Protein AF-A0A961Y4W3-F1 (afdb_monomer_lite)

Foldseek 3Di:
DDDDDDPDDPVVVVVVVVVVVVVVVPPPPDDDDDPPPPPPPPVQQPFLDAPQKDKDFDQQAWDWWDFLDDPPDDTDTAGPQAGFRMWMWRRPDQPAADPVRHGHTDISAGHGLLAAAHWDAKDWAQDADPVVRHGQIKMKTWQAQPVHFWKWFADPRTPVRTDTDPAFAQRIDGGRSRGNVVQPGDLQWMWIQGRHPRDIHTLEQDDDPNHGAQGNGWDYKYADRVQQWIWTQDRQQRWTWIAHPSSDTDDIDRCQAPVQVVVVHHHDHGDPPTHHHRNHD

pLDDT: mean 84.11, std 19.77, range [33.78, 98.81]

Radius of gyration: 34.83 Å; chains: 1; bounding box: 93×70×118 Å

Secondary structure (DSSP, 8-state):
-------SSSTTTTHHHHHHHHHTTSSSSS--------------PPPSS-TTEEEEE----EEEE-BSS-TTPPPEEEE-SSSEEEEEEESSS--EE-TTSPEE--EEEEEEHHHH-SEEEEEE---B-TTT-SB-PPEEEEEB-TT---EEEE-TTBSSSEEEESS--TT-EEPTTSS-GGGT--TTEEEEE-TTT--EEEEEE-EETTEEP-SSBEEEEEEETTTTEEEEEETTT-EEEEEETTS-EEEEEEIIIIIHHHTTSPP-PPPTT-S--TT--

Sequence (281 aa):
MTFAHSATAIFRRLERIATALAIAAALGCVTVSGSGRARAQETVAAPIVSLGDAVVTGFSGTREEATKAAEDAPVWLVIDVDGASVRGFDLRNPTGRGALGQPLVPEFLSVPSRDVGQVFGLTMDDAIDEESGLPAPNVYVTATSVYGLPIVAFDKASVAGIKPLANGGPEARWMEGLFGQKLGGGPGSVWKIDGLSGKASLFIDIRHDGRANGGAALGAIAYDTATGQFFVSDRETGLIHRIDLTGRLLDAFDHGVVGREAAGLAGAPLGANYGTDISSA

Structure (mmCIF, N/CA/C/O backbone):
data_AF-A0A961Y4W3-F1
#
_entry.id   AF-A0A961Y4W3-F1
#
loop_
_atom_site.group_PDB
_atom_site.id
_atom_site.type_symbol
_atom_site.label_atom_id
_atom_site.label_alt_id
_atom_site.label_comp_id
_atom_site.label_asym_id
_atom_site.label_entity_id
_atom_site.label_seq_id
_atom_site.pdbx_PDB_ins_code
_atom_site.Cartn_x
_atom_site.Cartn_y
_atom_site.Cartn_z
_atom_site.occupancy
_atom_site.B_iso_or_equiv
_atom_site.auth_seq_id
_atom_site.auth_comp_id
_atom_site.auth_asym_id
_atom_site.auth_atom_id
_atom_site.pdbx_PDB_model_num
ATOM 1 N N . MET A 1 1 ? 64.866 48.845 86.549 1.00 34.75 1 MET A N 1
ATOM 2 C CA . MET A 1 1 ? 64.509 47.438 86.823 1.00 34.75 1 MET A CA 1
ATOM 3 C C . MET A 1 1 ? 62.991 47.313 86.783 1.00 34.75 1 MET A C 1
ATOM 5 O O . MET A 1 1 ? 62.339 48.028 87.527 1.00 34.75 1 MET A O 1
ATOM 9 N N . THR A 1 2 ? 62.498 46.518 85.820 1.00 34.25 2 THR A N 1
ATOM 10 C CA . THR A 1 2 ? 61.348 45.575 85.893 1.00 34.25 2 THR A CA 1
ATOM 11 C C . THR A 1 2 ? 60.079 45.996 86.662 1.00 34.25 2 THR A C 1
ATOM 13 O O . THR A 1 2 ? 60.114 46.186 87.867 1.00 34.25 2 THR A O 1
ATOM 16 N N . PHE A 1 3 ? 58.959 46.263 85.973 1.00 34.03 3 PHE A N 1
ATOM 17 C CA . PHE A 1 3 ? 57.907 45.339 85.466 1.00 34.03 3 PHE A CA 1
ATOM 18 C C . PHE A 1 3 ? 56.859 44.907 86.509 1.00 34.03 3 PHE A C 1
ATOM 20 O O . PHE A 1 3 ? 57.162 44.105 87.383 1.00 34.03 3 PHE A O 1
ATOM 27 N N . ALA A 1 4 ? 55.619 45.388 86.326 1.00 34.81 4 ALA A N 1
ATOM 28 C CA . ALA A 1 4 ? 54.318 44.868 86.793 1.00 34.81 4 ALA A CA 1
ATOM 29 C C . ALA A 1 4 ? 53.296 46.018 86.642 1.00 34.81 4 ALA A C 1
ATOM 31 O O . ALA A 1 4 ? 53.634 47.142 86.974 1.00 34.81 4 ALA A O 1
ATOM 32 N N . HIS A 1 5 ? 52.051 45.917 86.192 1.00 33.78 5 HIS A N 1
ATOM 33 C CA . HIS A 1 5 ? 51.132 44.845 85.834 1.00 33.78 5 HIS A CA 1
ATOM 34 C C . HIS A 1 5 ? 50.007 45.560 85.052 1.00 33.78 5 HIS A C 1
ATOM 36 O O . HIS A 1 5 ? 49.497 46.575 85.521 1.00 33.78 5 HIS A O 1
ATOM 42 N N . SER A 1 6 ? 49.581 45.063 83.891 1.00 39.91 6 SER A N 1
ATOM 43 C CA . SER A 1 6 ? 48.326 45.521 83.272 1.00 39.91 6 SER A CA 1
ATOM 44 C C . SER A 1 6 ? 47.569 44.323 82.707 1.00 39.91 6 SER A C 1
ATOM 46 O O . SER A 1 6 ? 47.452 44.098 81.506 1.00 39.91 6 SER A O 1
ATOM 48 N N . ALA A 1 7 ? 47.108 43.497 83.643 1.00 44.31 7 ALA A N 1
ATOM 49 C CA . ALA A 1 7 ? 46.231 42.362 83.424 1.00 44.31 7 ALA A CA 1
ATOM 50 C C . ALA A 1 7 ? 44.775 42.821 83.578 1.00 44.31 7 ALA A C 1
ATOM 52 O O . ALA A 1 7 ? 44.188 42.656 84.642 1.00 44.31 7 ALA A O 1
ATOM 53 N N . THR A 1 8 ? 44.182 43.469 82.568 1.00 44.28 8 THR A N 1
ATOM 54 C CA . THR A 1 8 ? 42.716 43.710 82.598 1.00 44.28 8 THR A CA 1
ATOM 55 C C . THR A 1 8 ? 42.053 43.980 81.243 1.00 44.28 8 THR A C 1
ATOM 57 O O . THR A 1 8 ? 40.829 43.980 81.160 1.00 44.28 8 THR A O 1
ATOM 60 N N . ALA A 1 9 ? 42.808 44.161 80.153 1.00 41.34 9 ALA A N 1
ATOM 61 C CA . ALA A 1 9 ? 42.217 44.509 78.852 1.00 41.34 9 ALA A CA 1
ATOM 62 C C . ALA A 1 9 ? 41.946 43.307 77.921 1.00 41.34 9 ALA A C 1
ATOM 64 O O . ALA A 1 9 ? 41.155 43.421 76.987 1.00 41.34 9 ALA A O 1
ATOM 65 N N . ILE A 1 10 ? 42.563 42.145 78.173 1.00 45.69 10 ILE A N 1
ATOM 66 C CA . ILE A 1 10 ? 42.510 40.987 77.258 1.00 45.69 10 ILE A CA 1
ATOM 67 C C . ILE A 1 10 ? 41.230 40.148 77.447 1.00 45.69 10 ILE A C 1
ATOM 69 O O . ILE A 1 10 ? 40.732 39.558 76.491 1.00 45.69 10 ILE A O 1
ATOM 73 N N . PHE A 1 11 ? 40.608 40.176 78.630 1.00 41.91 11 PHE A N 1
ATOM 74 C CA . PHE A 1 11 ? 39.443 39.331 78.932 1.00 41.91 11 PHE A CA 1
ATOM 75 C C . PHE A 1 11 ? 38.103 39.820 78.349 1.00 41.91 11 PHE A C 1
ATOM 77 O O . PHE A 1 11 ? 37.193 39.018 78.185 1.00 41.91 11 PHE A O 1
ATOM 84 N N . ARG A 1 12 ? 37.964 41.094 77.942 1.00 40.84 12 ARG A N 1
ATOM 85 C CA . ARG A 1 12 ? 36.698 41.619 77.370 1.00 40.84 12 ARG A CA 1
ATOM 86 C C . ARG A 1 12 ? 36.560 41.460 75.850 1.00 40.84 12 ARG A C 1
ATOM 88 O O . ARG A 1 12 ? 35.492 41.734 75.304 1.00 40.84 12 ARG A O 1
ATOM 95 N N . ARG A 1 13 ? 37.617 41.030 75.149 1.00 43.41 13 ARG A N 1
ATOM 96 C CA . ARG A 1 13 ? 37.602 40.811 73.686 1.00 43.41 13 ARG A CA 1
ATOM 97 C C . ARG A 1 13 ? 37.189 39.392 73.276 1.00 43.41 13 ARG A C 1
ATOM 99 O O . ARG A 1 13 ? 36.839 39.199 72.118 1.00 43.41 13 ARG A O 1
ATOM 106 N N . LEU A 1 14 ? 37.185 38.435 74.206 1.00 42.03 14 LEU A N 1
ATOM 107 C CA . LEU A 1 14 ? 36.854 37.028 73.942 1.00 42.03 14 LEU A CA 1
ATOM 108 C C . LEU A 1 14 ? 35.351 36.716 74.066 1.00 42.03 14 LEU A C 1
ATOM 110 O O . LEU A 1 14 ? 34.852 35.867 73.337 1.00 42.03 14 LEU A O 1
ATOM 114 N N . GLU A 1 15 ? 34.595 37.458 74.880 1.00 41.38 15 GLU A N 1
ATOM 115 C CA . GLU A 1 15 ? 33.145 37.231 75.026 1.00 41.38 15 GLU A CA 1
ATOM 116 C C . GLU A 1 15 ? 32.315 37.767 73.847 1.00 41.38 15 GLU A C 1
ATOM 118 O O . GLU A 1 15 ? 31.280 37.200 73.515 1.00 41.38 15 GLU A O 1
ATOM 123 N N . ARG A 1 16 ? 32.785 38.808 73.143 1.00 44.47 16 ARG A N 1
ATOM 124 C CA . ARG A 1 16 ? 32.056 39.393 71.997 1.00 44.47 16 ARG A CA 1
ATOM 125 C C . ARG A 1 16 ? 32.249 38.641 70.676 1.00 44.47 16 ARG A C 1
ATOM 127 O O . ARG A 1 16 ? 31.478 38.851 69.747 1.00 44.47 16 ARG A O 1
ATOM 134 N N . ILE A 1 17 ? 33.246 37.759 70.595 1.00 45.19 17 ILE A N 1
ATOM 135 C CA . ILE A 1 17 ? 33.478 36.901 69.420 1.00 45.19 17 ILE A CA 1
ATOM 136 C C . ILE A 1 17 ? 32.665 35.597 69.532 1.00 45.19 17 ILE A C 1
ATOM 138 O O . ILE A 1 17 ? 32.249 35.046 68.517 1.00 45.19 17 ILE A O 1
ATOM 142 N N . ALA A 1 18 ? 32.325 35.162 70.752 1.00 43.34 18 ALA A N 1
ATOM 143 C CA . ALA A 1 18 ? 31.489 33.983 70.982 1.00 43.34 18 ALA A CA 1
ATOM 144 C C . ALA A 1 18 ? 29.988 34.221 70.704 1.00 43.34 18 ALA A C 1
ATOM 146 O O . ALA A 1 18 ? 29.284 33.293 70.316 1.00 43.34 18 ALA A O 1
ATOM 147 N N . THR A 1 19 ? 29.483 35.455 70.830 1.00 40.19 19 THR A N 1
ATOM 148 C CA . THR A 1 19 ? 28.061 35.765 70.559 1.00 40.19 19 THR A CA 1
ATOM 149 C C . THR A 1 19 ? 27.769 36.052 69.080 1.00 40.19 19 THR A C 1
ATOM 151 O O . THR A 1 19 ? 26.643 35.860 68.631 1.00 40.19 19 THR A O 1
ATOM 154 N N . ALA A 1 20 ? 28.773 36.459 68.295 1.00 41.38 20 ALA A N 1
ATOM 155 C CA . ALA A 1 20 ? 28.610 36.728 66.862 1.00 41.38 20 ALA A CA 1
ATOM 156 C C . ALA A 1 20 ? 28.601 35.451 65.996 1.00 41.38 20 ALA A C 1
ATOM 158 O O . ALA A 1 20 ? 28.015 35.453 64.917 1.00 41.38 20 ALA A O 1
ATOM 159 N N . LEU A 1 21 ? 29.179 34.341 66.476 1.00 40.66 21 LEU A N 1
ATOM 160 C CA . LEU A 1 21 ? 29.128 33.047 65.779 1.00 40.66 21 LEU A CA 1
ATOM 161 C C . LEU A 1 21 ? 27.875 32.209 66.097 1.00 40.66 21 LEU A C 1
ATOM 163 O O . LEU A 1 21 ? 27.559 31.295 65.342 1.00 40.66 21 LEU A O 1
ATOM 167 N N . ALA A 1 22 ? 27.128 32.528 67.158 1.00 40.53 22 ALA A N 1
ATOM 168 C CA . ALA A 1 22 ? 25.923 31.778 67.530 1.00 40.53 22 ALA A CA 1
ATOM 169 C C . ALA A 1 22 ? 24.645 32.248 66.801 1.00 40.53 22 ALA A C 1
ATOM 171 O O . ALA A 1 22 ? 23.684 31.491 66.708 1.00 40.53 22 ALA A O 1
ATOM 172 N N . ILE A 1 23 ? 24.634 33.458 66.228 1.00 41.62 23 ILE A N 1
ATOM 173 C CA . ILE A 1 23 ? 23.501 33.969 65.428 1.00 41.62 23 ILE A CA 1
ATOM 174 C C . ILE A 1 23 ? 23.684 33.661 63.929 1.00 41.62 23 ILE A C 1
ATOM 176 O O . ILE A 1 23 ? 22.703 33.502 63.207 1.00 41.62 23 ILE A O 1
ATOM 180 N N . ALA A 1 24 ? 24.919 33.446 63.465 1.00 40.72 24 ALA A N 1
ATOM 181 C CA . ALA A 1 24 ? 25.197 32.998 62.096 1.00 40.72 24 ALA A CA 1
ATOM 182 C C . ALA A 1 24 ? 24.930 31.493 61.866 1.00 40.72 24 ALA A C 1
ATOM 184 O O . ALA A 1 24 ? 24.811 31.062 60.723 1.00 40.72 24 ALA A O 1
ATOM 185 N N . ALA A 1 25 ? 24.791 30.695 62.932 1.00 41.62 25 ALA A N 1
ATOM 186 C CA . ALA A 1 25 ? 24.516 29.257 62.847 1.00 41.62 25 ALA A CA 1
ATOM 187 C C . ALA A 1 25 ? 23.023 28.887 63.004 1.00 41.62 25 ALA A C 1
ATOM 189 O O . ALA A 1 25 ? 22.662 27.729 62.814 1.00 41.62 25 ALA A O 1
ATOM 190 N N . ALA A 1 26 ? 22.146 29.853 63.308 1.00 41.88 26 ALA A N 1
ATOM 191 C CA . ALA A 1 26 ? 20.706 29.633 63.510 1.00 41.88 26 ALA A CA 1
ATOM 192 C C . ALA A 1 26 ? 19.809 30.255 62.415 1.00 41.88 26 ALA A C 1
ATOM 194 O O . ALA A 1 26 ? 18.589 30.153 62.494 1.00 41.88 26 ALA A O 1
ATOM 195 N N . LEU A 1 27 ? 20.407 30.848 61.371 1.00 41.59 27 LEU A N 1
ATOM 196 C CA . LEU A 1 27 ? 19.728 31.373 60.172 1.00 41.59 27 LEU A CA 1
ATOM 197 C C . LEU A 1 27 ? 20.142 30.643 58.874 1.00 41.59 27 LEU A C 1
ATOM 199 O O . LEU A 1 27 ? 19.994 31.173 57.779 1.00 41.59 27 LEU A O 1
ATOM 203 N N . GLY A 1 28 ? 20.693 29.432 58.989 1.00 38.03 28 GLY A N 1
ATOM 204 C CA . GLY A 1 28 ? 21.019 28.555 57.851 1.00 38.03 28 GLY A CA 1
ATOM 205 C C . GLY A 1 28 ? 20.074 27.360 57.703 1.00 38.03 28 GLY A C 1
ATOM 206 O O . GLY A 1 28 ? 20.306 26.484 56.876 1.00 38.03 28 GLY A O 1
ATOM 207 N N . CYS A 1 29 ? 19.027 27.300 58.524 1.00 45.06 29 CYS A N 1
ATOM 208 C CA . CYS A 1 29 ? 18.021 26.251 58.500 1.00 45.06 29 CYS A CA 1
ATOM 209 C C . CYS A 1 29 ? 16.696 26.899 58.092 1.00 45.06 29 CYS A C 1
ATOM 211 O O . CYS A 1 29 ? 16.296 27.877 58.717 1.00 45.06 29 CYS A O 1
ATOM 213 N N . VAL A 1 30 ? 16.030 26.334 57.079 1.00 46.94 30 VAL A N 1
ATOM 214 C CA . VAL A 1 30 ? 14.767 26.784 56.450 1.00 46.94 30 VAL A CA 1
ATOM 215 C C . VAL A 1 30 ? 14.952 27.683 55.214 1.00 46.94 30 VAL A C 1
ATOM 217 O O . VAL A 1 30 ? 14.868 28.902 55.283 1.00 46.94 30 VAL A O 1
ATOM 220 N N . THR A 1 31 ? 15.197 27.039 54.063 1.00 45.94 31 THR A N 1
ATOM 221 C CA . THR A 1 31 ? 14.527 27.219 52.745 1.00 45.94 31 THR A CA 1
ATOM 222 C C . THR A 1 31 ? 15.461 26.889 51.571 1.00 45.94 31 THR A C 1
ATOM 224 O O . THR A 1 31 ? 15.989 27.766 50.903 1.00 45.94 31 THR A O 1
ATOM 227 N N . VAL A 1 32 ? 15.590 25.606 51.231 1.00 43.16 32 VAL A N 1
ATOM 228 C CA . VAL A 1 32 ? 15.578 25.217 49.813 1.00 43.16 32 VAL A CA 1
ATOM 229 C C . VAL A 1 32 ? 14.578 24.080 49.710 1.00 43.16 32 VAL A C 1
ATOM 231 O O . VAL A 1 32 ? 14.881 22.912 49.951 1.00 43.16 32 VAL A O 1
ATOM 234 N N . SER A 1 33 ? 13.335 24.486 49.461 1.00 44.59 33 SER A N 1
ATOM 235 C CA . SER A 1 33 ? 12.269 23.646 48.938 1.00 44.59 33 SER A CA 1
ATOM 236 C C . SER A 1 33 ? 12.818 22.759 47.830 1.00 44.59 33 SER A C 1
ATOM 238 O O . SER A 1 33 ? 13.697 23.185 47.082 1.00 44.59 33 SER A O 1
ATOM 240 N N . GLY A 1 34 ? 12.307 21.529 47.775 1.00 41.84 34 GLY A N 1
ATOM 241 C CA . GLY A 1 34 ? 12.817 20.460 46.937 1.00 41.84 34 GLY A CA 1
ATOM 242 C C . GLY A 1 34 ? 13.305 20.933 45.576 1.00 41.84 34 GLY A C 1
ATOM 243 O O . GLY A 1 34 ? 12.648 21.720 44.894 1.00 41.84 34 GLY A O 1
ATOM 244 N N . SER A 1 35 ? 14.439 20.379 45.162 1.00 40.50 35 SER A N 1
ATOM 245 C CA . SER A 1 35 ? 14.745 20.194 43.754 1.00 40.50 35 SER A CA 1
ATOM 246 C C . SER A 1 35 ? 13.618 19.346 43.161 1.00 40.50 35 SER A C 1
ATOM 248 O O . SER A 1 35 ? 13.745 18.136 42.981 1.00 40.50 35 SER A O 1
ATOM 250 N N . GLY A 1 36 ? 12.471 19.978 42.901 1.00 44.81 36 GLY A N 1
ATOM 251 C CA . GLY A 1 36 ? 11.571 19.527 41.872 1.00 44.81 36 GLY A CA 1
ATOM 252 C C . GLY A 1 36 ? 12.478 19.346 40.679 1.00 44.81 36 GLY A C 1
ATOM 253 O O . GLY A 1 36 ? 13.146 20.291 40.258 1.00 44.81 36 GLY A O 1
ATOM 254 N N . ARG A 1 37 ? 12.606 18.099 40.222 1.00 40.28 37 ARG A N 1
ATOM 255 C CA . ARG A 1 37 ? 13.151 17.837 38.901 1.00 40.28 37 ARG A CA 1
ATOM 256 C C . ARG A 1 37 ? 12.439 18.838 38.012 1.00 40.28 37 ARG A C 1
ATOM 258 O O . ARG A 1 37 ? 11.214 18.774 37.911 1.00 40.28 37 ARG A O 1
ATOM 265 N N . ALA A 1 38 ? 13.183 19.796 37.469 1.00 36.41 38 ALA A N 1
ATOM 266 C CA . ALA A 1 38 ? 12.712 20.551 36.338 1.00 36.41 38 ALA A CA 1
ATOM 267 C C . ALA A 1 38 ? 12.467 19.480 35.279 1.00 36.41 38 ALA A C 1
ATOM 269 O O . ALA A 1 38 ? 13.389 19.035 34.600 1.00 36.41 38 ALA A O 1
ATOM 270 N N . ARG A 1 39 ? 11.238 18.958 35.237 1.00 42.69 39 ARG A N 1
ATOM 271 C CA . ARG A 1 39 ? 10.726 18.378 34.021 1.00 42.69 39 ARG A CA 1
ATOM 272 C C . ARG A 1 39 ? 10.744 19.575 33.098 1.00 42.69 39 ARG A C 1
ATOM 274 O O . ARG A 1 39 ? 9.934 20.486 33.253 1.00 42.69 39 ARG A O 1
ATOM 281 N N . ALA A 1 40 ? 11.752 19.625 32.230 1.00 37.47 40 ALA A N 1
ATOM 282 C CA . ALA A 1 40 ? 11.568 20.308 30.970 1.00 37.47 40 ALA A CA 1
ATOM 283 C C . ALA A 1 40 ? 10.163 19.908 30.514 1.00 37.47 40 ALA A C 1
ATOM 285 O O . ALA A 1 40 ? 9.825 18.723 30.592 1.00 37.47 40 ALA A O 1
ATOM 286 N N . GLN A 1 41 ? 9.313 20.884 30.201 1.00 41.22 41 GLN A N 1
ATOM 287 C CA . GLN A 1 41 ? 8.092 20.600 29.466 1.00 41.22 41 GLN A CA 1
ATOM 288 C C . GLN A 1 41 ? 8.559 19.979 28.155 1.00 41.22 41 GLN A C 1
ATOM 290 O O . GLN A 1 41 ? 8.868 20.677 27.193 1.00 41.22 41 GLN A O 1
ATOM 295 N N . GLU A 1 42 ? 8.724 18.660 28.183 1.00 41.59 42 GLU A N 1
ATOM 296 C CA . GLU A 1 42 ? 8.711 17.816 27.017 1.00 41.59 42 GLU A CA 1
ATOM 297 C C . GLU A 1 42 ? 7.371 18.163 26.398 1.00 41.59 42 GLU A C 1
ATOM 299 O O . GLU A 1 42 ? 6.303 17.935 26.970 1.00 41.59 42 GLU A O 1
ATOM 304 N N . THR A 1 43 ? 7.448 18.978 25.352 1.00 49.75 43 THR A N 1
ATOM 305 C CA . THR A 1 43 ? 6.277 19.306 24.567 1.00 49.75 43 THR A CA 1
ATOM 306 C C . THR A 1 43 ? 5.877 17.965 23.998 1.00 49.75 43 THR A C 1
ATOM 308 O O . THR A 1 43 ? 6.586 17.471 23.125 1.00 49.75 43 THR A O 1
ATOM 311 N N . VAL A 1 44 ? 4.842 17.344 24.574 1.00 56.44 44 VAL A N 1
ATOM 312 C CA . VAL A 1 44 ? 4.275 16.106 24.040 1.00 56.44 44 VAL A CA 1
ATOM 313 C C . VAL A 1 44 ? 4.054 16.384 22.564 1.00 56.44 44 VAL A C 1
ATOM 315 O O . VAL A 1 44 ? 3.367 17.353 22.217 1.00 56.44 44 VAL A O 1
ATOM 318 N N . ALA A 1 45 ? 4.781 15.662 21.712 1.00 62.59 45 ALA A N 1
ATOM 319 C CA . ALA A 1 45 ? 4.750 15.919 20.287 1.00 62.59 45 ALA A CA 1
ATOM 320 C C . ALA A 1 45 ? 3.300 15.735 19.843 1.00 62.59 45 ALA A C 1
ATOM 322 O O . ALA A 1 45 ? 2.714 14.679 20.061 1.00 62.59 45 ALA A O 1
ATOM 323 N N . ALA A 1 46 ? 2.694 16.793 19.303 1.00 71.88 46 ALA A N 1
ATOM 324 C CA . ALA A 1 46 ? 1.318 16.705 18.850 1.00 71.88 46 ALA A CA 1
ATOM 325 C C . ALA A 1 46 ? 1.222 15.622 17.758 1.00 71.88 46 ALA A C 1
ATOM 327 O O . ALA A 1 46 ? 2.122 15.562 16.911 1.00 71.88 46 ALA A O 1
ATOM 328 N N . PRO A 1 47 ? 0.159 14.796 17.753 1.00 82.44 47 PRO A N 1
ATOM 329 C CA . PRO A 1 47 ? -0.067 13.838 16.681 1.00 82.44 47 PRO A CA 1
ATOM 330 C C . PRO A 1 47 ? -0.013 14.530 15.320 1.00 82.44 47 PRO A C 1
ATOM 332 O O . PRO A 1 47 ? -0.614 15.592 15.134 1.00 82.44 47 PRO A O 1
ATOM 335 N N . ILE A 1 48 ? 0.700 13.929 14.367 1.00 88.31 48 ILE A N 1
ATOM 336 C CA . ILE A 1 48 ? 0.814 14.472 13.010 1.00 88.31 48 ILE A CA 1
ATOM 337 C C . ILE A 1 48 ? -0.524 14.373 12.285 1.00 88.31 48 ILE A C 1
ATOM 339 O O . ILE A 1 48 ? -0.877 15.286 11.549 1.00 88.31 48 ILE A O 1
ATOM 343 N N . VAL A 1 49 ? -1.276 13.292 12.508 1.00 89.81 49 VAL A N 1
ATOM 344 C CA . VAL A 1 49 ? -2.6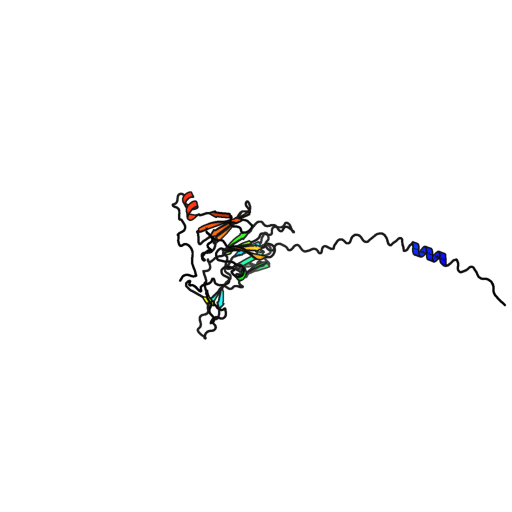44 13.154 12.002 1.00 89.81 49 VAL A CA 1
ATOM 345 C C . VAL A 1 49 ? -3.620 13.436 13.136 1.00 89.81 49 VAL A C 1
ATOM 347 O O . VAL A 1 49 ? -3.571 12.804 14.187 1.00 89.81 49 VAL A O 1
ATOM 350 N N . SER A 1 50 ? -4.521 14.386 12.918 1.00 87.12 50 SER A N 1
ATOM 351 C CA . SER A 1 50 ? -5.508 14.850 13.887 1.00 87.12 50 SER A CA 1
ATOM 352 C C . SER A 1 50 ? -6.905 14.962 13.273 1.00 87.12 50 SER A C 1
ATOM 354 O O . SER A 1 50 ? -7.105 14.981 12.058 1.00 87.12 50 SER A O 1
ATOM 356 N N . LEU A 1 51 ? -7.918 15.103 14.132 1.00 87.12 51 LEU A N 1
ATOM 357 C CA . LEU A 1 51 ? -9.268 15.427 13.678 1.00 87.12 51 LEU A CA 1
ATOM 358 C C . LEU A 1 51 ? -9.266 16.753 12.898 1.00 87.12 51 LEU A C 1
ATOM 360 O O . LEU A 1 51 ? -8.738 17.757 13.381 1.00 87.12 51 LEU A O 1
ATOM 364 N N . GLY A 1 52 ? -9.908 16.757 11.727 1.00 88.00 52 GLY A N 1
ATOM 365 C CA . GLY A 1 52 ? -9.963 17.907 10.819 1.00 88.00 52 GLY A CA 1
ATOM 366 C C . GLY A 1 52 ? -8.893 17.896 9.725 1.00 88.00 52 GLY A C 1
ATOM 367 O O . GLY A 1 52 ? -8.933 18.754 8.847 1.00 88.00 52 GLY A O 1
ATOM 368 N N . ASP A 1 53 ? -7.992 16.919 9.739 1.00 92.25 53 ASP A N 1
ATOM 369 C CA . ASP A 1 53 ? -7.021 16.708 8.673 1.00 92.25 53 ASP A CA 1
ATOM 370 C C . ASP A 1 53 ? -7.605 15.861 7.538 1.00 92.25 53 ASP A C 1
ATOM 372 O O . ASP A 1 53 ? -8.525 15.060 7.727 1.00 92.25 53 ASP A O 1
ATOM 376 N N . ALA A 1 54 ? -7.045 16.014 6.341 1.00 94.31 54 ALA A N 1
ATOM 377 C CA . ALA A 1 54 ? -7.297 15.123 5.218 1.00 94.31 54 ALA A CA 1
ATOM 378 C C . ALA A 1 54 ? -6.011 14.418 4.810 1.00 94.31 54 ALA A C 1
ATOM 380 O O . ALA A 1 54 ? -5.004 15.072 4.556 1.00 94.31 54 ALA A O 1
ATOM 381 N N . VAL A 1 55 ? -6.068 13.094 4.669 1.00 97.06 55 VAL A N 1
ATOM 382 C CA . VAL A 1 55 ? -4.995 12.311 4.051 1.00 97.06 55 VAL A CA 1
ATOM 383 C C . VAL A 1 55 ? -5.492 11.774 2.720 1.00 97.06 55 VAL A C 1
ATOM 385 O O . VAL A 1 55 ? -6.588 11.223 2.626 1.00 97.06 55 VAL A O 1
ATOM 388 N N . VAL A 1 56 ? -4.693 11.969 1.680 1.00 97.00 56 VAL A N 1
ATOM 389 C CA . VAL A 1 56 ? -5.037 11.623 0.302 1.00 97.00 56 VAL A CA 1
ATOM 390 C C . VAL A 1 56 ? -3.936 10.784 -0.323 1.00 97.00 56 VAL A C 1
ATOM 392 O O . VAL A 1 56 ? -2.749 11.008 -0.079 1.00 97.00 56 VAL A O 1
ATOM 395 N N . THR A 1 57 ? -4.337 9.837 -1.162 1.00 97.38 57 THR A N 1
ATOM 396 C CA . THR A 1 57 ? -3.432 9.074 -2.020 1.00 97.38 57 THR A CA 1
ATOM 397 C C . THR A 1 57 ? -3.389 9.684 -3.418 1.00 97.38 57 THR A C 1
ATOM 399 O O . THR A 1 57 ? -4.301 10.402 -3.840 1.00 97.38 57 THR A O 1
ATOM 402 N N . GLY A 1 58 ? -2.311 9.429 -4.151 1.00 95.06 58 GLY A N 1
ATOM 403 C CA . GLY A 1 58 ? -2.187 9.859 -5.536 1.00 95.06 58 GLY A CA 1
ATOM 404 C C . GLY A 1 58 ? -1.008 9.214 -6.245 1.00 95.06 58 GLY A C 1
ATOM 405 O O . GLY A 1 58 ? -0.179 8.548 -5.630 1.00 95.06 58 GLY A O 1
ATOM 406 N N . PHE A 1 59 ? -0.946 9.432 -7.555 1.00 96.25 59 PHE A N 1
ATOM 407 C CA . PHE A 1 59 ? 0.202 9.042 -8.360 1.00 96.25 59 PHE A CA 1
ATOM 408 C C . PHE A 1 59 ? 1.405 9.931 -8.021 1.00 96.25 59 PHE A C 1
ATOM 410 O O . PHE A 1 59 ? 1.275 11.159 -8.031 1.00 96.25 59 PHE A O 1
ATOM 417 N N . SER A 1 60 ? 2.569 9.327 -7.759 1.00 97.38 60 SER A N 1
ATOM 418 C CA . SER A 1 60 ? 3.778 10.085 -7.395 1.00 97.38 60 SER A CA 1
ATOM 419 C C . SER A 1 60 ? 4.353 10.922 -8.533 1.00 97.38 60 SER A C 1
ATOM 421 O O . SER A 1 60 ? 5.169 11.806 -8.290 1.00 97.38 60 SER A O 1
ATOM 423 N N . GLY A 1 61 ? 3.919 10.664 -9.766 1.00 96.31 61 GLY A N 1
ATOM 424 C CA . GLY A 1 61 ? 4.447 11.302 -10.959 1.00 96.31 61 GLY A CA 1
ATOM 425 C C . GLY A 1 61 ? 5.515 10.460 -11.647 1.00 96.31 61 GLY A C 1
ATOM 426 O O . GLY A 1 61 ? 5.891 9.369 -11.211 1.00 96.31 61 GLY A O 1
ATOM 427 N N . THR A 1 62 ? 5.992 10.989 -12.765 1.00 94.94 62 THR A N 1
ATOM 428 C CA . THR A 1 62 ? 7.073 10.402 -13.552 1.00 94.94 62 THR A CA 1
ATOM 429 C C . THR A 1 62 ? 8.195 11.403 -13.714 1.00 94.94 62 THR A C 1
ATOM 431 O O . THR A 1 62 ? 7.943 12.600 -13.851 1.00 94.94 62 THR A O 1
ATOM 434 N N . ARG A 1 63 ? 9.419 10.898 -13.814 1.00 91.81 63 ARG A N 1
ATOM 435 C CA . ARG A 1 63 ? 10.580 11.663 -14.258 1.00 91.81 63 ARG A CA 1
ATOM 436 C C . ARG A 1 63 ? 11.166 11.042 -15.516 1.00 91.81 63 ARG A C 1
ATOM 438 O O . ARG A 1 63 ? 11.002 9.849 -15.771 1.00 91.81 63 ARG A O 1
ATOM 445 N N . GLU A 1 64 ? 11.860 11.863 -16.282 1.00 89.12 64 GLU A N 1
ATOM 446 C CA . GLU A 1 64 ? 12.638 11.392 -17.417 1.00 89.12 64 GLU A CA 1
ATOM 447 C C . GLU A 1 64 ? 13.904 10.680 -16.931 1.00 89.12 64 GLU A C 1
ATOM 449 O O . GLU A 1 64 ? 14.552 11.084 -15.960 1.00 89.12 64 GLU A O 1
ATOM 454 N N . GLU A 1 65 ? 14.247 9.596 -17.614 1.00 81.00 65 GLU A N 1
ATOM 455 C CA . GLU A 1 65 ? 15.469 8.839 -17.419 1.00 81.00 65 GLU A CA 1
ATOM 456 C C . GLU A 1 65 ? 16.278 8.873 -18.712 1.00 81.00 65 GLU A C 1
ATOM 458 O O . GLU A 1 65 ? 15.861 8.357 -19.754 1.00 81.00 65 GLU A O 1
ATOM 463 N N . ALA A 1 66 ? 17.452 9.495 -18.624 1.00 69.56 66 ALA A N 1
ATOM 464 C CA . ALA A 1 66 ? 18.369 9.601 -19.740 1.00 69.56 66 ALA A CA 1
ATOM 465 C C . ALA A 1 66 ? 19.097 8.271 -19.972 1.00 69.56 66 ALA A C 1
ATOM 467 O O . ALA A 1 66 ? 19.636 7.631 -19.063 1.00 69.56 66 ALA A O 1
ATOM 468 N N . THR A 1 67 ? 19.184 7.867 -21.229 1.00 65.88 67 THR A N 1
ATOM 469 C CA . THR A 1 67 ? 20.093 6.806 -21.660 1.00 65.88 67 THR A CA 1
ATOM 470 C C . THR A 1 67 ? 21.500 7.369 -21.860 1.00 65.88 67 THR A C 1
ATOM 472 O O . THR A 1 67 ? 21.655 8.499 -22.308 1.00 65.88 67 THR A O 1
ATOM 475 N N . LYS A 1 68 ? 22.551 6.578 -21.597 1.00 65.88 68 LYS A N 1
ATOM 476 C CA . LYS A 1 68 ? 23.949 6.987 -21.859 1.00 65.88 68 LYS A CA 1
ATOM 477 C C . LYS A 1 68 ? 24.308 6.986 -23.356 1.00 65.88 68 LYS A C 1
ATOM 479 O O . LYS A 1 68 ? 25.440 7.314 -23.700 1.00 65.88 68 LYS A O 1
ATOM 484 N N . ALA A 1 69 ? 23.397 6.549 -24.229 1.00 64.44 69 ALA A N 1
ATOM 485 C CA . ALA A 1 69 ? 23.597 6.448 -25.675 1.00 64.44 69 ALA A CA 1
ATOM 486 C C . ALA A 1 69 ? 23.159 7.731 -26.419 1.00 64.44 69 ALA A C 1
ATOM 488 O O . ALA A 1 69 ? 22.447 8.541 -25.843 1.00 64.44 69 ALA A O 1
ATOM 489 N N . ALA A 1 70 ? 23.637 7.866 -27.668 1.00 58.06 70 ALA A N 1
ATOM 490 C CA . ALA A 1 70 ? 23.667 9.023 -28.586 1.00 58.06 70 ALA A CA 1
ATOM 491 C C . ALA A 1 70 ? 22.442 9.970 -28.637 1.00 58.06 70 ALA A C 1
ATOM 493 O O . ALA A 1 70 ? 21.371 9.634 -28.158 1.00 58.06 70 ALA A O 1
ATOM 494 N N . GLU A 1 71 ? 22.619 11.124 -29.298 1.00 60.16 71 GLU A N 1
ATOM 495 C CA . GLU A 1 71 ? 21.679 12.258 -29.482 1.00 60.16 71 GLU A CA 1
ATOM 496 C C . GLU A 1 71 ? 20.199 11.886 -29.765 1.00 60.16 71 GLU A C 1
ATOM 498 O O . GLU A 1 71 ? 19.315 12.662 -29.416 1.00 60.16 71 GLU A O 1
ATOM 503 N N . ASP A 1 72 ? 19.926 10.687 -30.304 1.00 66.00 72 ASP A N 1
ATOM 504 C CA . ASP A 1 72 ? 18.592 10.166 -30.662 1.00 66.00 72 ASP A CA 1
ATOM 505 C C . ASP A 1 72 ? 18.062 9.042 -29.741 1.00 66.00 72 ASP A C 1
ATOM 507 O O . ASP A 1 72 ? 17.133 8.307 -30.093 1.00 66.00 72 ASP A O 1
ATOM 511 N N . ALA A 1 73 ? 18.681 8.814 -28.586 1.00 66.88 73 ALA A N 1
ATOM 512 C CA . ALA A 1 73 ? 18.286 7.715 -27.719 1.00 66.88 73 ALA A CA 1
ATOM 513 C C . ALA A 1 73 ? 16.937 7.995 -27.011 1.00 66.88 73 ALA A C 1
ATOM 515 O O . ALA A 1 73 ? 16.645 9.134 -26.642 1.00 66.88 73 ALA A O 1
ATOM 516 N N . PRO A 1 74 ? 16.082 6.968 -26.829 1.00 67.56 74 PRO A N 1
ATOM 517 C CA . PRO A 1 74 ? 14.752 7.154 -26.261 1.00 67.56 74 PRO A CA 1
ATOM 518 C C . PRO A 1 74 ? 14.829 7.632 -24.807 1.00 67.56 74 PRO A C 1
ATOM 520 O O . PRO A 1 74 ? 15.502 7.019 -23.978 1.00 67.56 74 PRO A O 1
ATOM 523 N N . VAL A 1 75 ? 14.081 8.691 -24.495 1.00 77.62 75 VAL A N 1
ATOM 524 C CA . VAL A 1 75 ? 13.839 9.126 -23.116 1.00 77.62 75 VAL A CA 1
ATOM 525 C C . VAL A 1 75 ? 12.792 8.209 -22.499 1.00 77.62 75 VAL A C 1
ATOM 527 O O . VAL A 1 75 ? 11.673 8.091 -23.005 1.00 77.62 75 VAL A O 1
ATOM 530 N N . TRP A 1 76 ? 13.147 7.550 -21.399 1.00 84.00 76 TRP A N 1
ATOM 531 C CA . TRP A 1 76 ? 12.211 6.704 -20.666 1.00 84.00 76 TRP A CA 1
ATOM 532 C C . TRP A 1 76 ? 11.505 7.514 -19.586 1.00 84.00 76 TRP A C 1
ATOM 534 O O . TRP A 1 76 ? 12.144 8.274 -18.865 1.00 84.00 76 TRP A O 1
ATOM 544 N N . LEU A 1 77 ? 10.198 7.310 -19.426 1.00 88.62 77 LEU A N 1
ATOM 545 C CA . LEU A 1 77 ? 9.484 7.776 -18.243 1.00 88.62 77 LEU A CA 1
ATOM 546 C C . LEU A 1 77 ? 9.563 6.698 -17.167 1.00 88.62 77 LEU A C 1
ATOM 548 O O . LEU A 1 77 ? 9.179 5.549 -17.391 1.00 88.62 77 LEU A O 1
ATOM 552 N N . VAL A 1 78 ? 10.071 7.079 -16.003 1.00 92.31 78 VAL A N 1
ATOM 553 C CA . VAL A 1 78 ? 10.186 6.211 -14.829 1.00 92.31 78 VAL A CA 1
ATOM 554 C C . VAL A 1 78 ? 9.416 6.827 -13.673 1.00 92.31 78 VAL A C 1
ATOM 556 O O . VAL A 1 78 ? 9.188 8.038 -13.656 1.00 92.31 78 VAL A O 1
ATOM 559 N N . ILE A 1 79 ? 9.001 6.005 -12.710 1.00 95.81 79 ILE A N 1
ATOM 560 C CA . ILE A 1 79 ? 8.342 6.490 -11.494 1.00 95.81 79 ILE A CA 1
ATOM 561 C C . ILE A 1 79 ? 9.247 7.523 -10.816 1.00 95.81 79 ILE A C 1
ATOM 563 O O . ILE A 1 79 ? 10.446 7.291 -10.626 1.00 95.81 79 ILE A O 1
ATOM 567 N N . ASP A 1 80 ? 8.667 8.662 -10.440 1.00 96.50 80 ASP A N 1
ATOM 568 C CA . ASP A 1 80 ? 9.331 9.567 -9.516 1.00 96.50 80 ASP A CA 1
ATOM 569 C C . ASP A 1 80 ? 9.286 8.952 -8.111 1.00 96.50 80 ASP A C 1
ATOM 571 O O . ASP A 1 80 ? 8.253 8.960 -7.430 1.00 96.50 80 ASP A O 1
ATOM 575 N N . VAL A 1 81 ? 10.416 8.361 -7.720 1.00 96.44 81 VAL A N 1
ATOM 576 C CA . VAL A 1 81 ? 10.620 7.706 -6.421 1.00 96.44 81 VAL A CA 1
ATOM 577 C C . VAL A 1 81 ? 10.631 8.706 -5.258 1.00 96.44 81 VAL A C 1
ATOM 579 O O . VAL A 1 81 ? 10.399 8.334 -4.104 1.00 96.44 81 VAL A O 1
ATOM 582 N N . ASP A 1 82 ? 10.858 9.985 -5.559 1.00 97.25 82 ASP A N 1
ATOM 583 C CA . ASP A 1 82 ? 10.878 11.078 -4.592 1.00 97.25 82 ASP A CA 1
ATOM 584 C C . ASP A 1 82 ? 9.511 11.770 -4.492 1.00 97.25 82 ASP A C 1
ATOM 586 O O . ASP A 1 82 ? 9.217 12.401 -3.477 1.00 97.25 82 ASP A O 1
ATOM 59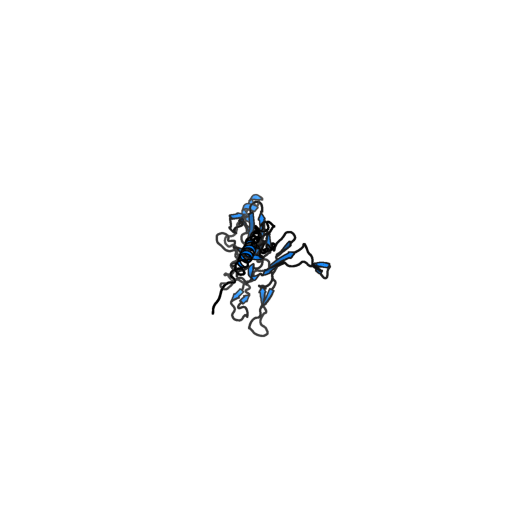0 N N . GLY A 1 83 ? 8.655 11.590 -5.500 1.00 97.56 83 GLY A N 1
ATOM 591 C CA . GLY A 1 83 ? 7.284 12.079 -5.518 1.00 97.56 83 GLY A CA 1
ATOM 592 C C . GLY A 1 83 ? 6.399 11.429 -4.448 1.00 97.56 83 GLY A C 1
ATOM 593 O O . GLY A 1 83 ? 6.456 10.219 -4.197 1.00 97.56 83 GLY A O 1
ATOM 594 N N . ALA A 1 84 ? 5.540 12.238 -3.825 1.00 97.94 84 ALA A N 1
ATOM 595 C CA . ALA A 1 84 ? 4.631 11.791 -2.773 1.00 97.94 84 ALA A CA 1
ATOM 596 C C . ALA A 1 84 ? 3.476 10.944 -3.332 1.00 97.94 84 ALA A C 1
ATOM 598 O O . ALA A 1 84 ? 2.755 11.387 -4.227 1.00 97.94 84 ALA A O 1
ATOM 599 N N . SER A 1 85 ? 3.267 9.756 -2.759 1.00 97.94 85 SER A N 1
ATOM 600 C CA . SER A 1 85 ? 2.090 8.908 -3.033 1.00 97.94 85 SER A CA 1
ATOM 601 C C . SER A 1 85 ? 1.005 9.041 -1.967 1.00 97.94 85 SER A C 1
ATOM 603 O O . SER A 1 85 ? -0.157 8.731 -2.227 1.00 97.94 85 SER A O 1
ATOM 605 N N . VAL A 1 86 ? 1.367 9.542 -0.781 1.00 98.38 86 VAL A N 1
ATOM 606 C CA . VAL A 1 86 ? 0.436 9.919 0.290 1.00 98.38 86 VAL A CA 1
ATOM 607 C C . VAL A 1 86 ? 0.767 11.330 0.752 1.00 98.38 86 VAL A C 1
ATOM 609 O O . VAL A 1 86 ? 1.936 11.644 0.982 1.00 98.38 86 VAL A O 1
ATOM 612 N N . ARG A 1 87 ? -0.255 12.175 0.895 1.00 97.75 87 ARG A N 1
ATOM 613 C CA . ARG A 1 87 ? -0.131 13.539 1.422 1.00 97.75 87 ARG A CA 1
ATOM 614 C C . ARG A 1 87 ? -1.173 13.805 2.496 1.00 97.75 87 ARG A C 1
ATOM 616 O O . ARG A 1 87 ? -2.295 13.317 2.381 1.00 97.75 87 ARG A O 1
ATOM 623 N N . GLY A 1 88 ? -0.812 14.586 3.507 1.00 95.94 88 GLY A N 1
ATOM 624 C CA . GLY A 1 88 ? -1.709 15.040 4.570 1.00 95.94 88 GLY A CA 1
ATOM 625 C C . GLY A 1 88 ? -1.828 16.558 4.588 1.00 95.94 88 GLY A C 1
ATOM 626 O O . GLY A 1 88 ? -0.815 17.249 4.500 1.00 95.94 88 GLY A O 1
ATOM 627 N N . PHE A 1 89 ? -3.051 17.069 4.709 1.00 94.00 89 PHE A N 1
ATOM 628 C CA . PHE A 1 89 ? -3.369 18.494 4.702 1.00 94.00 89 PHE A CA 1
ATOM 629 C C . PHE A 1 89 ? -4.196 18.900 5.919 1.00 94.00 89 PHE A C 1
ATOM 631 O O . PHE A 1 89 ? -5.199 18.251 6.226 1.00 94.00 89 PHE A O 1
ATOM 638 N N . ASP A 1 90 ? -3.822 20.005 6.563 1.00 91.88 90 ASP A N 1
ATOM 639 C CA . ASP A 1 90 ? -4.598 20.587 7.662 1.00 91.88 90 ASP A CA 1
ATOM 640 C C . ASP A 1 90 ? -5.739 21.438 7.090 1.00 91.88 90 ASP A C 1
ATOM 642 O O . ASP A 1 90 ? -5.523 22.540 6.573 1.00 91.88 90 ASP A O 1
ATOM 646 N N . LEU A 1 91 ? -6.972 20.932 7.179 1.00 90.06 91 LEU A N 1
ATOM 647 C CA . LEU A 1 91 ? -8.147 21.645 6.669 1.00 90.06 91 LEU A CA 1
ATOM 648 C C . LEU A 1 91 ? -8.735 22.642 7.675 1.00 90.06 91 LEU A C 1
ATOM 650 O O . LEU A 1 91 ? -9.626 23.416 7.319 1.00 90.06 91 LEU A O 1
ATOM 654 N N . ARG A 1 92 ? -8.262 22.645 8.924 1.00 88.06 92 ARG A N 1
ATOM 655 C CA . ARG A 1 92 ? -8.773 23.519 9.992 1.00 88.06 92 ARG A CA 1
ATOM 656 C C . ARG A 1 92 ? -8.261 24.941 9.838 1.00 88.06 92 ARG A C 1
ATOM 658 O O . ARG A 1 92 ? -8.946 25.879 10.240 1.00 88.06 92 ARG A O 1
ATOM 665 N N . ASN A 1 93 ? -7.064 25.095 9.275 1.00 82.12 93 ASN A N 1
ATOM 666 C CA . ASN A 1 93 ? -6.396 26.384 9.152 1.00 82.12 93 ASN A CA 1
ATOM 667 C C . ASN A 1 93 ? -5.966 26.685 7.705 1.00 82.12 93 ASN A C 1
ATOM 669 O O . ASN A 1 93 ? -4.773 26.653 7.390 1.00 82.12 93 ASN A O 1
ATOM 673 N N . PRO A 1 94 ? -6.918 26.992 6.803 1.00 83.75 94 PRO A N 1
ATOM 674 C CA . PRO A 1 94 ? -6.575 27.432 5.458 1.00 83.75 94 PRO A CA 1
ATOM 675 C C . PRO A 1 94 ? -5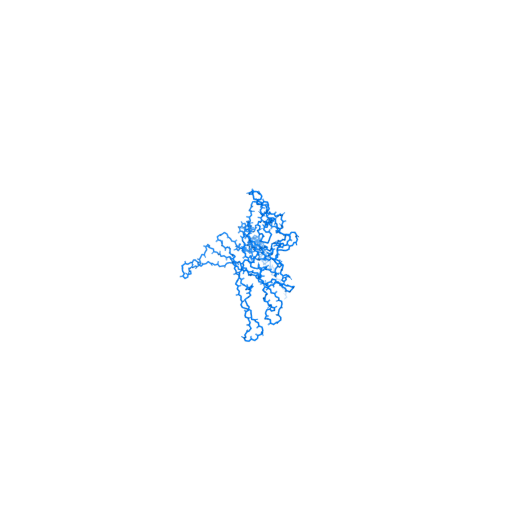.765 28.736 5.520 1.00 83.75 94 PRO A C 1
ATOM 677 O O . PRO A 1 94 ? -6.220 29.749 6.049 1.00 83.75 94 PRO A O 1
ATOM 680 N N . THR A 1 95 ? -4.559 28.720 4.955 1.00 83.00 95 THR A N 1
ATOM 681 C CA . THR A 1 95 ? -3.579 29.820 5.034 1.00 83.00 95 THR A CA 1
ATOM 682 C C . THR A 1 95 ? -3.801 30.912 3.998 1.00 83.00 95 THR A C 1
ATOM 684 O O . THR A 1 95 ? -3.163 31.963 4.047 1.00 83.00 95 THR A O 1
ATOM 687 N N . GLY A 1 96 ? -4.708 30.690 3.051 1.00 80.94 96 GLY A N 1
ATOM 688 C CA . GLY A 1 96 ? -5.020 31.664 2.020 1.00 80.94 96 GLY A CA 1
ATOM 689 C C . GLY A 1 96 ? -5.981 31.128 0.974 1.00 80.94 96 GLY A C 1
ATOM 690 O O . GLY A 1 96 ? -6.653 30.113 1.167 1.00 80.94 96 GLY A O 1
ATOM 691 N N . ARG A 1 97 ? -6.046 31.836 -0.154 1.00 84.19 97 ARG A N 1
ATOM 692 C CA . ARG A 1 97 ? -6.840 31.447 -1.320 1.00 84.19 97 ARG A CA 1
ATOM 693 C C . ARG A 1 97 ? -5.960 31.415 -2.562 1.00 84.19 97 ARG A C 1
ATOM 695 O O . ARG A 1 97 ? -5.178 32.334 -2.788 1.00 84.19 97 ARG A O 1
ATOM 702 N N . GLY A 1 98 ? -6.092 30.358 -3.352 1.00 81.94 98 GLY A N 1
ATOM 703 C CA . GLY A 1 98 ? -5.445 30.225 -4.648 1.00 81.94 98 GLY A CA 1
ATOM 704 C C . GLY A 1 98 ? -6.111 31.097 -5.711 1.00 81.94 98 GLY A C 1
ATOM 705 O O . GLY A 1 98 ? -7.096 31.789 -5.452 1.00 81.94 98 GLY A O 1
ATOM 706 N N . ALA A 1 99 ? -5.575 31.043 -6.932 1.00 83.31 99 ALA A N 1
ATOM 707 C CA . ALA A 1 99 ? -5.968 31.927 -8.033 1.00 83.31 99 ALA A CA 1
ATOM 708 C C . ALA A 1 99 ? -7.463 31.867 -8.413 1.00 83.31 99 ALA A C 1
ATOM 710 O O . ALA A 1 99 ? -7.992 32.844 -8.934 1.00 83.31 99 ALA A O 1
ATOM 711 N N . LEU A 1 100 ? -8.151 30.754 -8.134 1.00 87.00 100 LEU A N 1
ATOM 712 C CA . LEU A 1 100 ? -9.587 30.572 -8.382 1.00 87.00 100 LEU A CA 1
ATOM 713 C C . LEU A 1 100 ? -10.418 30.665 -7.088 1.00 87.00 100 LEU A C 1
ATOM 715 O O . LEU A 1 100 ? -11.576 30.257 -7.053 1.00 87.00 100 LEU A O 1
ATOM 719 N N . GLY A 1 101 ? -9.837 31.184 -6.003 1.00 79.44 101 GLY A N 1
ATOM 720 C CA . GLY A 1 101 ? -10.495 31.328 -4.705 1.00 79.44 101 GLY A CA 1
ATOM 721 C C . GLY A 1 101 ? -10.499 30.064 -3.837 1.00 79.44 101 GLY A C 1
ATOM 722 O O . GLY A 1 101 ? -11.038 30.116 -2.725 1.00 79.44 101 GLY A O 1
ATOM 723 N N . GLN A 1 102 ? -9.895 28.962 -4.303 1.00 84.25 102 GLN A N 1
ATOM 724 C CA . GLN A 1 102 ? -9.792 27.704 -3.560 1.00 84.25 102 GLN A CA 1
ATOM 725 C C . GLN A 1 102 ? -8.955 27.877 -2.284 1.00 84.25 102 GLN A C 1
ATOM 727 O O . GLN A 1 102 ? -7.930 28.557 -2.346 1.00 84.25 102 GLN A O 1
ATOM 732 N N . PRO A 1 103 ? -9.341 27.294 -1.137 1.00 79.69 103 PRO A N 1
ATOM 733 C CA . PRO A 1 103 ? -8.517 27.335 0.066 1.00 79.69 103 PRO A CA 1
ATOM 734 C C . PRO A 1 103 ? -7.136 26.727 -0.201 1.00 79.69 103 PRO A C 1
ATOM 736 O O . PRO A 1 103 ? -7.036 25.636 -0.760 1.00 79.69 103 PRO A O 1
ATOM 739 N N . LEU A 1 104 ? -6.079 27.435 0.188 1.00 85.56 104 LEU A N 1
ATOM 740 C CA . LEU A 1 104 ? -4.743 26.855 0.298 1.00 85.56 104 LEU A CA 1
ATOM 741 C C . LEU A 1 104 ? -4.609 26.297 1.710 1.00 85.56 104 LEU A C 1
ATOM 743 O O . LEU A 1 104 ? -4.835 27.021 2.679 1.00 85.56 104 LEU A O 1
ATOM 747 N N . VAL A 1 105 ? -4.284 25.015 1.813 1.00 88.94 105 VAL A N 1
ATOM 748 C CA . VAL A 1 105 ? -4.180 24.291 3.083 1.00 88.94 105 VAL A CA 1
ATOM 749 C C . VAL A 1 105 ? -2.739 23.814 3.280 1.00 88.94 105 VAL A C 1
ATOM 751 O O . VAL A 1 105 ? -2.133 23.351 2.309 1.00 88.94 105 VAL A O 1
ATOM 754 N N . PRO A 1 106 ? -2.153 23.963 4.482 1.00 90.31 106 PRO A N 1
ATOM 755 C CA . PRO A 1 106 ? -0.811 23.464 4.770 1.00 90.31 106 PRO A CA 1
ATOM 756 C C . PRO A 1 106 ? -0.710 21.951 4.589 1.00 90.31 106 PRO A C 1
ATOM 758 O O . PRO A 1 106 ? -1.565 21.217 5.080 1.00 90.31 106 PRO A O 1
ATOM 761 N N . GLU A 1 107 ? 0.355 21.493 3.931 1.00 92.38 107 GLU A N 1
ATOM 762 C CA . GLU A 1 107 ? 0.754 20.084 3.947 1.00 92.38 107 GLU A CA 1
ATOM 763 C C . GLU A 1 107 ? 1.546 19.800 5.231 1.00 92.38 107 GLU A C 1
ATOM 765 O O . GLU A 1 107 ? 2.477 20.541 5.557 1.00 92.38 107 GLU A O 1
ATOM 770 N N . PHE A 1 108 ? 1.185 18.742 5.957 1.00 92.56 108 PHE A N 1
ATOM 771 C CA . PHE A 1 108 ? 1.891 18.294 7.167 1.00 92.56 108 PHE A CA 1
ATOM 772 C C . PHE A 1 108 ? 2.553 16.918 7.004 1.00 92.56 108 PHE A C 1
ATOM 774 O O . PHE A 1 108 ? 3.405 16.546 7.807 1.00 92.56 108 PHE A O 1
ATOM 781 N N . LEU A 1 109 ? 2.161 16.151 5.981 1.00 96.31 109 LEU A N 1
ATOM 782 C CA . LEU A 1 109 ? 2.656 14.803 5.712 1.00 96.31 109 LEU A CA 1
ATOM 783 C C . LEU A 1 109 ? 2.909 14.638 4.215 1.00 96.31 109 LEU A C 1
ATOM 785 O O . LEU A 1 109 ? 2.046 14.968 3.404 1.00 96.31 109 LEU A O 1
ATOM 789 N N . SER A 1 110 ? 4.058 14.059 3.872 1.00 97.38 110 SER A N 1
ATOM 790 C CA . SER A 1 110 ? 4.450 13.737 2.500 1.00 97.38 110 SER A CA 1
ATOM 791 C C . SER A 1 110 ? 5.223 12.421 2.508 1.00 97.38 110 SER A C 1
ATOM 793 O O . SER A 1 110 ? 6.353 12.370 2.993 1.00 97.38 110 SER A O 1
ATOM 795 N N . VAL A 1 111 ? 4.607 11.338 2.026 1.00 98.25 111 VAL A N 1
ATOM 796 C CA . VAL A 1 111 ? 5.233 10.005 1.998 1.00 98.25 111 VAL A CA 1
ATOM 797 C C . VAL A 1 111 ? 5.595 9.642 0.557 1.00 98.25 111 VAL A C 1
ATOM 799 O O . VAL A 1 111 ? 4.693 9.537 -0.287 1.00 98.25 111 VAL A O 1
ATOM 802 N N . PRO A 1 112 ? 6.889 9.456 0.244 1.00 98.25 112 PRO A N 1
ATOM 803 C CA . PRO A 1 112 ? 7.350 9.226 -1.118 1.00 98.25 112 PRO A CA 1
ATOM 804 C C . PRO A 1 112 ? 7.070 7.796 -1.595 1.00 98.25 112 PRO A C 1
ATOM 806 O O . PRO A 1 112 ? 7.005 6.849 -0.806 1.00 98.25 112 PRO A O 1
ATOM 809 N N . SER A 1 113 ? 6.971 7.617 -2.914 1.00 98.12 113 SER A N 1
ATOM 810 C CA . SER A 1 113 ? 6.751 6.291 -3.508 1.00 98.12 113 SER A CA 1
ATOM 811 C C . SER A 1 113 ? 7.919 5.325 -3.272 1.00 98.12 113 SER A C 1
ATOM 813 O O . SER A 1 113 ? 7.707 4.116 -3.220 1.00 98.12 113 SER A O 1
ATOM 815 N N . ARG A 1 114 ? 9.148 5.808 -3.032 1.00 97.31 114 ARG A N 1
ATOM 816 C CA . ARG A 1 114 ? 10.265 4.934 -2.617 1.00 97.31 114 ARG A CA 1
ATOM 817 C C . ARG A 1 114 ? 9.976 4.136 -1.338 1.00 97.31 114 ARG A C 1
ATOM 819 O O . ARG A 1 114 ? 10.535 3.053 -1.176 1.00 97.31 114 ARG A O 1
ATOM 826 N N . ASP A 1 115 ? 9.133 4.671 -0.450 1.00 97.81 115 ASP A N 1
ATOM 827 C CA . ASP A 1 115 ? 8.833 4.063 0.847 1.00 97.81 115 ASP A CA 1
ATOM 828 C C . ASP A 1 115 ? 7.595 3.165 0.765 1.00 97.81 115 ASP A C 1
ATOM 830 O O . ASP A 1 115 ? 7.659 2.014 1.181 1.00 97.81 115 ASP A O 1
ATOM 834 N N . VAL A 1 116 ? 6.492 3.657 0.187 1.00 98.31 116 VAL A N 1
ATOM 835 C CA . VAL A 1 116 ? 5.193 2.941 0.168 1.00 98.31 116 VAL A CA 1
ATOM 836 C C . VAL A 1 116 ? 4.754 2.453 -1.215 1.00 98.31 116 VAL A C 1
ATOM 838 O O . VAL A 1 116 ? 3.735 1.783 -1.360 1.00 98.31 116 VAL A O 1
ATOM 841 N N . GLY A 1 117 ? 5.519 2.759 -2.256 1.00 98.12 117 GLY A N 1
ATOM 842 C CA . GLY A 1 117 ? 5.132 2.494 -3.635 1.00 98.12 117 GLY A CA 1
ATOM 843 C C . GLY A 1 117 ? 4.015 3.408 -4.126 1.00 98.12 117 GLY A C 1
ATOM 844 O O . GLY A 1 117 ? 3.709 4.435 -3.523 1.00 98.12 117 GLY A O 1
ATOM 845 N N . GLN A 1 118 ? 3.378 2.993 -5.216 1.00 98.25 118 GLN A N 1
ATOM 846 C CA . GLN A 1 118 ? 2.101 3.544 -5.630 1.00 98.25 118 GLN A CA 1
ATOM 847 C C . GLN A 1 118 ? 0.997 2.946 -4.767 1.00 98.25 118 GLN A C 1
ATOM 849 O O . GLN A 1 118 ? 0.930 1.728 -4.578 1.00 98.25 118 GLN A O 1
ATOM 854 N N . VAL A 1 119 ? 0.090 3.797 -4.294 1.00 98.00 119 VAL A N 1
ATOM 855 C CA . VAL A 1 119 ? -1.005 3.377 -3.418 1.00 98.00 119 VAL A CA 1
ATOM 856 C C . VAL A 1 119 ? -2.350 3.928 -3.875 1.00 98.00 119 VAL A C 1
ATOM 858 O O . VAL A 1 119 ? -2.423 4.958 -4.551 1.00 98.00 119 VAL A O 1
ATOM 861 N N . PHE A 1 120 ? -3.425 3.221 -3.526 1.00 95.19 120 PHE A N 1
ATOM 862 C CA . PHE A 1 120 ? -4.789 3.630 -3.870 1.00 95.19 120 PHE A CA 1
ATOM 863 C C . PHE A 1 120 ? -5.726 3.610 -2.664 1.00 95.19 120 PHE A C 1
ATOM 865 O O . PHE A 1 120 ? -6.158 4.673 -2.222 1.00 95.19 120 PHE A O 1
ATOM 872 N N . GLY A 1 121 ? -6.033 2.429 -2.119 1.00 97.19 121 GLY A N 1
ATOM 873 C CA . GLY A 1 121 ? -6.920 2.308 -0.966 1.00 97.19 121 GLY A CA 1
ATOM 874 C C . GLY A 1 121 ? -6.279 2.890 0.290 1.00 97.19 121 GLY A C 1
ATOM 875 O O . GLY A 1 121 ? -5.079 2.708 0.505 1.00 97.19 121 GLY A O 1
ATOM 876 N N . LEU A 1 122 ? -7.093 3.554 1.108 1.00 98.19 122 LEU A N 1
ATOM 877 C CA . LEU A 1 122 ? -6.690 4.241 2.329 1.00 98.19 122 LEU A CA 1
ATOM 878 C C . LEU A 1 122 ? -7.738 4.027 3.427 1.00 98.19 122 LEU A C 1
ATOM 880 O O . LEU A 1 122 ? -8.934 4.112 3.160 1.00 98.19 122 LEU A O 1
ATOM 884 N N . THR A 1 123 ? -7.282 3.803 4.658 1.00 98.38 123 THR A N 1
ATOM 885 C CA . THR A 1 123 ? -8.098 3.879 5.880 1.00 98.38 123 THR A CA 1
ATOM 886 C C . THR A 1 123 ? -7.264 4.444 7.031 1.00 98.38 123 THR A C 1
ATOM 888 O O . THR A 1 123 ? -6.047 4.602 6.912 1.00 98.38 123 THR A O 1
ATOM 891 N N . MET A 1 124 ? -7.914 4.731 8.153 1.00 97.62 124 MET A N 1
ATOM 892 C CA . MET A 1 124 ? -7.276 5.099 9.415 1.00 97.62 124 MET A CA 1
ATOM 893 C C . MET A 1 124 ? -7.772 4.182 10.535 1.00 97.62 124 MET A C 1
ATOM 895 O O . MET A 1 124 ? -8.909 3.711 10.457 1.00 97.62 124 MET A O 1
ATOM 899 N N . ASP A 1 125 ? -6.928 3.913 11.533 1.00 97.31 125 ASP A N 1
ATOM 900 C CA . ASP A 1 125 ? -7.370 3.271 12.780 1.00 97.31 125 ASP A CA 1
ATOM 901 C C . ASP A 1 125 ? -7.863 4.304 13.809 1.00 97.31 125 ASP A C 1
ATOM 903 O O . ASP A 1 125 ? -7.950 5.499 13.525 1.00 97.31 125 ASP A O 1
ATOM 907 N N . ASP A 1 126 ? -8.243 3.839 14.994 1.00 95.75 126 ASP A N 1
ATOM 908 C CA . ASP A 1 126 ? -8.701 4.648 16.125 1.00 95.75 126 ASP A CA 1
ATOM 909 C C . ASP A 1 126 ? -7.629 4.794 17.217 1.00 95.75 126 ASP A C 1
ATOM 911 O O . ASP A 1 126 ? -7.953 4.960 18.395 1.00 95.75 126 ASP A O 1
ATOM 915 N N . ALA A 1 127 ? -6.346 4.739 16.837 1.00 95.12 127 ALA A N 1
ATOM 916 C CA . ALA A 1 127 ? -5.246 4.861 17.783 1.00 95.12 127 ALA A CA 1
ATOM 917 C C . ALA A 1 127 ? -5.282 6.192 18.552 1.00 95.12 127 ALA A C 1
ATOM 919 O O . ALA A 1 127 ? -5.637 7.255 18.033 1.00 95.12 127 ALA A O 1
ATOM 920 N N . ILE A 1 128 ? -4.876 6.111 19.815 1.00 92.88 128 ILE A N 1
ATOM 921 C CA . ILE A 1 128 ? -4.747 7.231 20.744 1.00 92.88 128 ILE A CA 1
ATOM 922 C C . ILE A 1 128 ? -3.279 7.302 21.145 1.00 92.88 128 ILE A C 1
ATOM 924 O O . ILE A 1 128 ? -2.657 6.273 21.411 1.00 92.88 128 ILE A O 1
ATOM 928 N N . ASP A 1 129 ? -2.732 8.510 21.197 1.00 90.69 129 ASP A N 1
ATOM 929 C CA . ASP A 1 129 ? -1.428 8.728 21.803 1.00 90.69 129 ASP A CA 1
ATOM 930 C C . ASP A 1 129 ? -1.528 8.498 23.314 1.00 90.69 129 ASP A C 1
ATOM 932 O O . ASP A 1 129 ? -2.244 9.214 24.015 1.00 90.69 129 ASP A O 1
ATOM 936 N N . GLU A 1 130 ? -0.820 7.490 23.819 1.00 89.19 130 GLU A N 1
ATOM 937 C CA . GLU A 1 130 ? -0.861 7.116 25.234 1.00 89.19 130 GLU A CA 1
ATOM 938 C C . GLU A 1 130 ? -0.364 8.240 26.154 1.00 89.19 130 GLU A C 1
ATOM 940 O O . GLU A 1 130 ? -0.786 8.309 27.311 1.00 89.19 130 GLU A O 1
ATOM 945 N N . GLU A 1 131 ? 0.507 9.129 25.662 1.00 88.56 131 GLU A N 1
ATOM 946 C CA . GLU A 1 131 ? 1.056 10.221 26.465 1.00 88.56 131 GLU A CA 1
ATOM 947 C C . GLU A 1 131 ? 0.082 11.400 26.584 1.00 88.56 131 GLU A C 1
ATOM 949 O O . GLU A 1 131 ? -0.202 11.858 27.695 1.00 88.56 131 GLU A O 1
ATOM 954 N N . SER A 1 132 ? -0.453 11.896 25.464 1.00 88.00 132 SER A N 1
ATOM 955 C CA . SER A 1 132 ? -1.398 13.023 25.474 1.00 88.00 132 SER A CA 1
ATOM 956 C C . SER A 1 132 ? -2.854 12.623 25.722 1.00 88.00 132 SER A C 1
ATOM 958 O O . SER A 1 132 ? -3.664 13.472 26.102 1.00 88.00 132 SER A O 1
ATOM 960 N N . GLY A 1 133 ? -3.216 11.359 25.490 1.00 89.25 133 GLY A N 1
ATOM 961 C CA . GLY A 1 133 ? -4.602 10.888 25.466 1.00 89.25 133 GLY A CA 1
ATOM 962 C C . GLY A 1 133 ? -5.417 11.421 24.281 1.00 89.25 133 GLY A C 1
ATOM 963 O O . GLY A 1 133 ? -6.645 11.310 24.288 1.00 89.25 133 GLY A O 1
ATOM 964 N N . LEU A 1 134 ? -4.770 12.034 23.284 1.00 89.19 134 LEU A N 1
ATOM 965 C CA . LEU A 1 134 ? -5.424 12.588 22.099 1.00 89.19 134 LEU A CA 1
ATOM 966 C C . LEU A 1 134 ? -5.483 11.557 20.960 1.00 89.19 134 LEU A C 1
ATOM 968 O O . LEU A 1 134 ? -4.598 10.706 20.863 1.00 89.19 134 LEU A O 1
ATOM 972 N N . PRO A 1 135 ? -6.487 11.635 20.063 1.00 91.00 135 PRO A N 1
ATOM 973 C CA . PRO A 1 135 ? -6.513 10.809 18.860 1.00 91.00 135 PRO A CA 1
ATOM 974 C C . PRO A 1 135 ? -5.238 10.992 18.028 1.00 91.00 135 PRO A C 1
ATOM 976 O O . PRO A 1 135 ? -4.872 12.121 17.702 1.00 91.00 135 PRO A O 1
ATOM 979 N N . ALA A 1 136 ? -4.606 9.877 17.672 1.00 93.38 136 ALA A N 1
ATOM 980 C CA . ALA A 1 136 ? -3.400 9.802 16.854 1.00 93.38 136 ALA A CA 1
ATOM 981 C C . ALA A 1 136 ? -3.524 8.651 15.836 1.00 93.38 136 ALA A C 1
ATOM 983 O O . ALA A 1 136 ? -2.743 7.695 15.880 1.00 93.38 136 ALA A O 1
ATOM 984 N N . PRO A 1 137 ? -4.535 8.699 14.948 1.00 96.12 137 PRO A N 1
ATOM 985 C CA . PRO A 1 137 ? -4.837 7.601 14.043 1.00 96.12 137 PRO A CA 1
ATOM 986 C C . PRO A 1 137 ? -3.656 7.299 13.118 1.00 96.12 137 PRO A C 1
ATOM 988 O O . PRO A 1 137 ? -3.100 8.190 12.470 1.00 96.12 137 PRO A O 1
ATOM 991 N N . ASN A 1 138 ? -3.300 6.024 13.006 1.00 97.56 138 ASN A N 1
ATOM 992 C CA . ASN A 1 138 ? -2.361 5.568 11.991 1.00 97.56 138 ASN A CA 1
ATOM 993 C C . ASN A 1 138 ? -3.067 5.492 10.639 1.00 97.56 138 ASN A C 1
ATOM 995 O O . ASN A 1 138 ? -4.235 5.110 10.555 1.00 97.56 138 ASN A O 1
ATOM 999 N N . VAL A 1 139 ? -2.339 5.796 9.568 1.00 98.44 139 VAL A N 1
ATOM 1000 C CA . VAL A 1 139 ? -2.856 5.686 8.200 1.00 98.44 139 VAL A CA 1
ATOM 1001 C C . VAL A 1 139 ? -2.409 4.360 7.604 1.00 98.44 139 VAL A C 1
ATOM 1003 O O . VAL A 1 139 ? -1.227 4.022 7.654 1.00 98.44 139 VAL A O 1
ATOM 1006 N N . TYR A 1 140 ? -3.337 3.637 6.987 1.00 98.81 140 TYR A N 1
ATOM 1007 C CA . TYR A 1 140 ? -3.051 2.395 6.281 1.00 98.81 140 TYR A CA 1
ATOM 1008 C C . TYR A 1 140 ? -3.358 2.565 4.806 1.00 98.81 140 TYR A C 1
ATOM 1010 O O . TYR A 1 140 ? -4.459 2.982 4.443 1.00 98.81 140 TYR A O 1
ATOM 1018 N N . VAL A 1 141 ? -2.390 2.232 3.957 1.00 98.81 141 VAL A N 1
ATOM 1019 C CA . VAL A 1 141 ? -2.522 2.348 2.504 1.00 98.81 141 VAL A CA 1
ATOM 1020 C C . VAL A 1 141 ? -2.144 1.054 1.807 1.00 98.81 141 VAL A C 1
ATOM 1022 O O . VAL A 1 141 ? -1.305 0.290 2.276 1.00 98.81 141 VAL A O 1
ATOM 1025 N N . THR A 1 142 ? -2.782 0.800 0.674 1.00 98.69 142 THR A N 1
ATOM 1026 C CA . THR A 1 142 ? -2.649 -0.451 -0.082 1.00 98.69 142 THR A CA 1
ATOM 1027 C C . THR A 1 142 ? -1.852 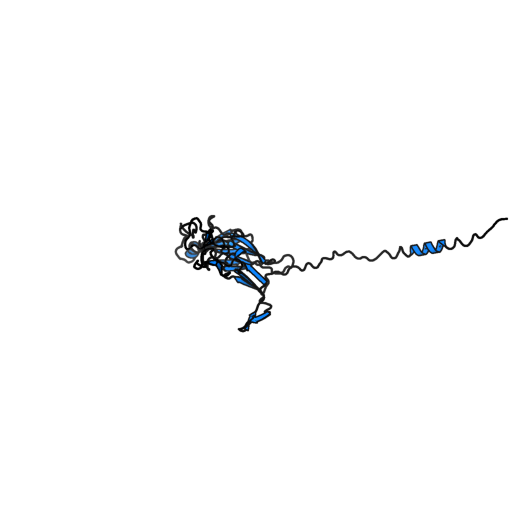-0.231 -1.359 1.00 98.69 142 THR A C 1
ATOM 1029 O O . THR A 1 142 ? -2.131 0.703 -2.117 1.00 98.69 142 THR A O 1
ATOM 1032 N N . ALA A 1 143 ? -0.874 -1.104 -1.603 1.00 97.94 143 ALA A N 1
ATOM 1033 C CA . ALA A 1 143 ? -0.106 -1.149 -2.840 1.00 97.94 143 ALA A CA 1
ATOM 1034 C C . ALA A 1 143 ? -1.033 -1.329 -4.051 1.00 97.94 143 ALA A C 1
ATOM 1036 O O . ALA A 1 143 ? -1.964 -2.137 -4.020 1.00 97.94 143 ALA A O 1
ATOM 1037 N N . THR A 1 144 ? -0.775 -0.594 -5.133 1.00 96.75 144 THR A N 1
ATOM 1038 C CA . THR A 1 144 ? -1.626 -0.621 -6.327 1.00 96.75 144 THR A CA 1
ATOM 1039 C C . THR A 1 144 ? -0.832 -0.637 -7.627 1.00 96.75 144 THR A C 1
ATOM 1041 O O . THR A 1 144 ? 0.255 -0.078 -7.729 1.00 96.75 144 THR A O 1
ATOM 1044 N N . SER A 1 145 ? -1.438 -1.214 -8.660 1.00 95.44 145 SER A N 1
ATOM 1045 C CA . SER A 1 145 ? -1.000 -1.126 -10.057 1.00 95.44 145 SER A CA 1
ATOM 1046 C C . SER A 1 145 ? -2.005 -0.382 -10.944 1.00 95.44 145 SER A C 1
ATOM 1048 O O . SER A 1 145 ? -1.955 -0.475 -12.169 1.00 95.44 145 SER A O 1
ATOM 1050 N N . VAL A 1 146 ? -2.954 0.363 -10.356 1.00 92.94 146 VAL A N 1
ATOM 1051 C CA . VAL A 1 146 ? -3.978 1.102 -11.126 1.00 92.94 146 VAL A CA 1
ATOM 1052 C C . VAL A 1 146 ? -3.375 2.167 -12.052 1.00 92.94 146 VAL A C 1
ATOM 1054 O O . VAL A 1 146 ? -3.935 2.444 -13.108 1.00 92.94 146 VAL A O 1
ATOM 1057 N N . TYR A 1 147 ? -2.210 2.714 -11.696 1.00 92.56 147 TYR A N 1
ATOM 1058 C CA . TYR A 1 147 ? -1.471 3.681 -12.518 1.00 92.56 147 TYR A CA 1
ATOM 1059 C C . TYR A 1 147 ? -0.570 3.020 -13.573 1.00 92.56 147 TYR A C 1
ATOM 1061 O O . TYR A 1 147 ? 0.150 3.705 -14.294 1.00 92.56 147 TYR A O 1
ATOM 1069 N N . GLY A 1 148 ? -0.602 1.690 -13.662 1.00 93.38 148 GLY A N 1
ATOM 1070 C CA . GLY A 1 148 ? 0.231 0.892 -14.547 1.00 93.38 148 GLY A CA 1
ATOM 1071 C C . GLY A 1 148 ? 1.043 -0.153 -13.790 1.00 93.38 148 GLY A C 1
ATOM 1072 O O . GLY A 1 148 ? 1.163 -0.130 -12.564 1.00 93.38 148 GLY A O 1
ATOM 1073 N N . LEU A 1 149 ? 1.625 -1.069 -14.560 1.00 94.50 149 LEU A N 1
ATOM 1074 C CA . LEU A 1 149 ? 2.466 -2.152 -14.062 1.00 94.50 149 LEU A CA 1
ATOM 1075 C C . LEU A 1 149 ? 3.877 -2.057 -14.676 1.00 94.50 149 LEU A C 1
ATOM 1077 O O . LEU A 1 149 ? 4.263 -2.918 -15.467 1.00 94.50 149 LEU A O 1
ATOM 1081 N N . PRO A 1 150 ? 4.638 -0.981 -14.391 1.00 94.88 150 PRO A N 1
ATOM 1082 C CA . PRO A 1 150 ? 5.954 -0.793 -14.978 1.00 94.88 150 PRO A CA 1
ATOM 1083 C C . PRO A 1 150 ? 6.939 -1.848 -14.466 1.00 94.88 150 PRO A C 1
ATOM 1085 O O . PRO A 1 150 ? 7.219 -1.963 -13.268 1.00 94.88 150 PRO A O 1
ATOM 1088 N N . ILE A 1 151 ? 7.504 -2.586 -15.413 1.00 95.88 151 ILE A N 1
ATOM 1089 C CA . ILE A 1 151 ? 8.565 -3.565 -15.199 1.00 95.88 151 ILE A CA 1
ATOM 1090 C C . ILE A 1 151 ? 9.826 -3.132 -15.940 1.00 95.88 151 ILE A C 1
ATOM 1092 O O . ILE A 1 151 ? 9.775 -2.458 -16.971 1.00 95.88 151 ILE A O 1
ATOM 1096 N N . VAL A 1 152 ? 10.979 -3.496 -15.391 1.00 95.12 152 VAL A N 1
ATOM 1097 C CA . VAL A 1 152 ? 12.292 -3.132 -15.930 1.00 95.12 152 VAL A CA 1
ATOM 1098 C C . VAL A 1 152 ? 13.230 -4.335 -15.913 1.00 95.12 152 VAL A C 1
ATOM 1100 O O . VAL A 1 152 ? 13.062 -5.240 -15.104 1.00 95.12 152 VAL A O 1
ATOM 1103 N N . ALA A 1 153 ? 14.256 -4.315 -16.758 1.00 94.50 153 ALA A N 1
ATOM 1104 C CA . ALA A 1 153 ? 15.451 -5.151 -16.638 1.00 94.50 153 ALA A CA 1
ATOM 1105 C C . ALA A 1 153 ? 16.654 -4.289 -16.238 1.00 94.50 153 ALA A C 1
ATOM 1107 O O . ALA A 1 153 ? 16.589 -3.057 -16.263 1.00 94.50 153 ALA A O 1
ATOM 1108 N N . PHE A 1 154 ? 17.764 -4.922 -15.869 1.00 91.38 154 PHE A N 1
ATOM 1109 C CA . PHE A 1 154 ? 19.038 -4.225 -15.726 1.00 91.38 154 PHE A CA 1
ATOM 1110 C C . PHE A 1 154 ? 19.608 -3.827 -17.096 1.00 91.38 154 PHE A C 1
ATOM 1112 O O . PHE A 1 154 ? 19.629 -4.634 -18.023 1.00 91.38 154 PHE A O 1
ATOM 1119 N N . ASP A 1 155 ? 20.112 -2.598 -17.215 1.00 86.38 155 ASP A N 1
ATOM 1120 C CA . ASP A 1 155 ? 20.770 -2.118 -18.435 1.00 86.38 155 ASP A CA 1
ATOM 1121 C C . ASP A 1 155 ? 21.956 -1.202 -18.122 1.00 86.38 155 ASP A C 1
ATOM 1123 O O . ASP A 1 155 ? 21.789 -0.064 -17.682 1.00 86.38 155 ASP A O 1
ATOM 1127 N N . LYS A 1 156 ? 23.174 -1.673 -18.417 1.00 83.25 156 LYS A N 1
ATOM 1128 C CA . LYS A 1 156 ? 24.421 -0.915 -18.207 1.00 83.25 156 LYS A CA 1
ATOM 1129 C C . LYS A 1 156 ? 24.487 0.374 -19.035 1.00 83.25 156 LYS A C 1
ATOM 1131 O O . LYS A 1 156 ? 25.193 1.305 -18.631 1.00 83.25 156 LYS A O 1
ATOM 1136 N N . ALA A 1 157 ? 23.782 0.426 -20.167 1.00 77.81 157 ALA A N 1
ATOM 1137 C CA . ALA A 1 157 ? 23.753 1.571 -21.073 1.00 77.81 157 ALA A CA 1
ATOM 1138 C C . ALA A 1 157 ? 22.826 2.702 -20.596 1.00 77.81 157 ALA A C 1
ATOM 1140 O O . ALA A 1 157 ? 22.881 3.799 -21.140 1.00 77.81 157 ALA A O 1
ATOM 1141 N N . SER A 1 158 ? 22.013 2.487 -19.565 1.00 77.94 158 SER A N 1
ATOM 1142 C CA . SER A 1 158 ? 21.201 3.545 -18.946 1.00 77.94 158 SER A CA 1
ATOM 1143 C C . SER A 1 158 ? 21.934 4.215 -17.774 1.00 77.94 158 SER A C 1
ATOM 1145 O O . SER A 1 158 ? 22.858 3.629 -17.192 1.00 77.94 158 SER A O 1
ATOM 1147 N N . VAL A 1 159 ? 21.553 5.450 -17.426 1.00 76.12 159 VAL A N 1
ATOM 1148 C CA . VAL A 1 159 ? 22.119 6.177 -16.273 1.00 76.12 159 VAL A CA 1
ATOM 1149 C C . VAL A 1 159 ? 21.699 5.517 -14.957 1.00 76.12 159 VAL A C 1
ATOM 1151 O O . VAL A 1 159 ? 22.576 5.165 -14.167 1.00 76.12 159 VAL A O 1
ATOM 1154 N N . ALA A 1 160 ? 20.412 5.223 -14.777 1.00 78.88 160 ALA A N 1
ATOM 1155 C CA . ALA A 1 160 ? 19.859 4.530 -13.610 1.00 78.88 160 ALA A CA 1
ATOM 1156 C C . ALA A 1 160 ? 20.045 3.000 -13.615 1.00 78.88 160 ALA A C 1
ATOM 1158 O O . ALA A 1 160 ? 19.615 2.320 -12.685 1.00 78.88 160 ALA A O 1
ATOM 1159 N N . GLY A 1 161 ? 20.678 2.422 -14.636 1.00 86.31 161 GLY A N 1
ATOM 1160 C CA . GLY A 1 161 ? 20.905 0.975 -14.704 1.00 86.31 161 GLY A CA 1
ATOM 1161 C C . GLY A 1 161 ? 19.647 0.148 -15.015 1.00 86.31 161 GLY A C 1
ATOM 1162 O O . GLY A 1 161 ? 19.606 -1.036 -14.674 1.00 86.31 161 GLY A O 1
ATOM 1163 N N . ILE A 1 162 ? 18.615 0.744 -15.620 1.00 89.88 162 ILE A N 1
ATOM 1164 C CA . ILE A 1 162 ? 17.341 0.111 -15.971 1.00 89.88 162 ILE A CA 1
ATOM 1165 C C . ILE A 1 162 ? 16.962 0.294 -17.447 1.00 89.88 162 ILE A C 1
ATOM 1167 O O . ILE A 1 162 ? 17.227 1.327 -18.054 1.00 89.88 162 ILE A O 1
ATOM 1171 N N . LYS A 1 163 ? 16.255 -0.698 -17.992 1.00 90.12 163 LYS A N 1
ATOM 1172 C CA . LYS A 1 163 ? 15.531 -0.611 -19.266 1.00 90.12 163 LYS A CA 1
ATOM 1173 C C . LYS A 1 163 ? 14.071 -1.017 -19.044 1.00 90.12 163 LYS A C 1
ATOM 1175 O O . LYS A 1 163 ? 13.857 -2.146 -18.596 1.00 90.12 163 LYS A O 1
ATOM 1180 N N . PRO A 1 164 ? 13.080 -0.160 -19.349 1.00 91.94 164 PRO A N 1
ATOM 1181 C CA . PRO A 1 164 ? 11.672 -0.547 -19.311 1.00 91.94 164 PRO A CA 1
ATOM 1182 C C . PRO A 1 164 ? 11.373 -1.737 -20.226 1.00 91.94 164 PRO A C 1
ATOM 1184 O O . PRO A 1 164 ? 11.922 -1.846 -21.326 1.00 91.94 164 PRO A O 1
ATOM 1187 N N . LEU A 1 165 ? 10.495 -2.626 -19.769 1.00 92.56 165 LEU A N 1
ATOM 1188 C CA . LEU A 1 165 ? 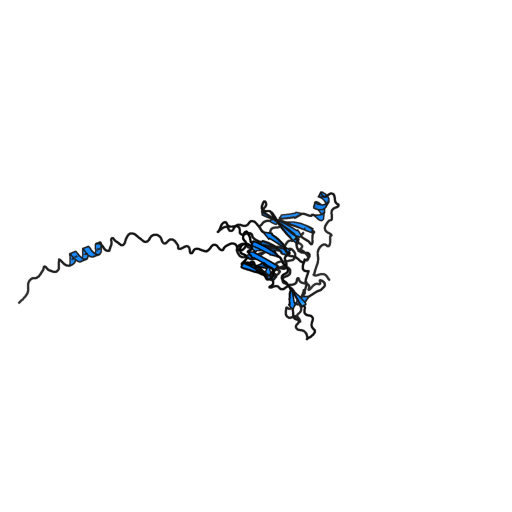10.041 -3.794 -20.517 1.00 92.56 165 LEU A CA 1
ATOM 1189 C C . LEU A 1 165 ? 8.547 -3.673 -20.829 1.00 92.56 165 LEU A C 1
ATOM 1191 O O . LEU A 1 165 ? 7.772 -3.189 -20.010 1.00 92.56 165 LEU A O 1
ATOM 1195 N N . ALA A 1 166 ? 8.151 -4.136 -22.015 1.00 90.56 166 ALA A N 1
ATOM 1196 C CA . ALA A 1 166 ? 6.742 -4.230 -22.400 1.00 90.56 166 ALA A CA 1
ATOM 1197 C C . ALA A 1 166 ? 6.096 -5.551 -21.947 1.00 90.56 166 ALA A C 1
ATOM 1199 O O . ALA A 1 166 ? 4.906 -5.578 -21.656 1.00 90.56 166 ALA A O 1
ATOM 1200 N N . ASN A 1 167 ? 6.891 -6.623 -21.877 1.00 92.12 167 ASN A N 1
ATOM 1201 C CA . ASN A 1 167 ? 6.471 -7.959 -21.465 1.00 92.12 167 ASN A CA 1
ATOM 1202 C C . ASN A 1 167 ? 7.378 -8.459 -20.343 1.00 92.12 167 ASN A C 1
ATOM 1204 O O . ASN A 1 167 ? 8.495 -7.956 -20.171 1.00 92.12 167 ASN A O 1
ATOM 1208 N N . GLY A 1 168 ? 6.894 -9.456 -19.607 1.00 92.75 168 GLY A N 1
ATOM 1209 C CA . GLY A 1 168 ? 7.699 -10.157 -18.623 1.00 92.75 168 GLY A CA 1
ATOM 1210 C C . GLY A 1 168 ? 8.862 -10.934 -19.249 1.00 92.75 168 GLY A C 1
ATOM 1211 O O . GLY A 1 168 ? 9.075 -10.968 -20.463 1.00 92.75 168 GLY A O 1
ATOM 1212 N N . GLY A 1 169 ? 9.667 -11.525 -18.382 1.00 94.25 169 GLY A N 1
ATOM 1213 C CA . GLY A 1 169 ? 10.786 -12.384 -18.720 1.00 94.25 169 GLY A CA 1
ATOM 1214 C C . GLY A 1 169 ? 11.686 -12.612 -17.505 1.00 94.25 169 GLY A C 1
ATOM 1215 O O . GLY A 1 169 ? 11.541 -11.925 -16.496 1.00 94.25 169 GLY A O 1
ATOM 1216 N N . PRO A 1 170 ? 12.664 -13.526 -17.588 1.00 93.75 170 PRO A N 1
ATOM 1217 C CA . PRO A 1 170 ? 13.448 -13.959 -16.424 1.00 93.75 170 PRO A CA 1
ATOM 1218 C C . PRO A 1 170 ? 14.206 -12.840 -15.688 1.00 93.75 170 PRO A C 1
ATOM 1220 O O . PRO A 1 170 ? 14.506 -12.968 -14.507 1.00 93.75 170 PRO A O 1
ATOM 1223 N N . GLU A 1 171 ? 14.512 -11.747 -16.389 1.00 94.00 171 GLU A N 1
ATOM 1224 C CA . GLU A 1 171 ? 15.232 -10.573 -15.870 1.00 94.00 171 GLU A CA 1
ATOM 1225 C C . GLU A 1 171 ? 14.289 -9.441 -15.419 1.00 94.00 171 GLU A C 1
ATOM 1227 O O . GLU A 1 171 ? 14.746 -8.378 -14.985 1.00 94.00 171 GLU A O 1
ATOM 1232 N N . ALA A 1 172 ? 12.975 -9.620 -15.582 1.00 96.12 172 ALA A N 1
ATOM 1233 C CA . ALA A 1 172 ? 11.997 -8.602 -15.251 1.00 96.12 172 ALA A CA 1
ATOM 1234 C C . ALA A 1 172 ? 11.886 -8.442 -13.736 1.00 96.12 172 ALA A C 1
ATOM 1236 O O . ALA A 1 172 ? 11.726 -9.394 -12.973 1.00 96.12 172 ALA A O 1
ATOM 1237 N N . ARG A 1 173 ? 11.913 -7.188 -13.308 1.00 95.06 173 ARG A N 1
ATOM 1238 C CA . ARG A 1 173 ? 11.667 -6.773 -11.931 1.00 95.06 173 ARG A CA 1
ATOM 1239 C C . ARG A 1 173 ? 10.669 -5.631 -11.918 1.00 95.06 173 ARG A C 1
ATOM 1241 O O . ARG A 1 173 ? 10.572 -4.861 -12.877 1.00 95.06 173 ARG A O 1
ATOM 1248 N N . TRP A 1 174 ? 9.971 -5.490 -10.800 1.00 96.06 174 TRP A N 1
ATOM 1249 C CA . TRP A 1 174 ? 9.162 -4.308 -10.540 1.00 96.06 174 TRP A CA 1
ATOM 1250 C C . TRP A 1 174 ? 10.027 -3.051 -10.596 1.00 96.06 174 TRP A C 1
ATOM 1252 O O . TRP A 1 174 ? 11.123 -3.027 -10.028 1.00 96.06 174 TRP A O 1
ATOM 1262 N N . MET A 1 175 ? 9.538 -2.007 -11.267 1.00 95.94 175 MET A N 1
ATOM 1263 C CA . MET A 1 175 ? 10.183 -0.699 -11.210 1.00 95.94 175 MET A CA 1
ATOM 1264 C C . MET A 1 175 ? 10.218 -0.204 -9.754 1.00 95.94 175 MET A C 1
ATOM 1266 O O . MET A 1 175 ? 9.272 -0.413 -8.985 1.00 95.94 175 MET A O 1
ATOM 1270 N N . GLU A 1 176 ? 11.323 0.427 -9.360 1.00 95.50 176 GLU A N 1
ATOM 1271 C CA . GLU A 1 176 ? 11.443 1.045 -8.038 1.00 95.50 176 GLU A CA 1
ATOM 1272 C C . GLU A 1 176 ? 10.336 2.089 -7.834 1.00 95.50 176 GLU A C 1
ATOM 1274 O O . GLU A 1 176 ? 9.948 2.787 -8.770 1.00 95.50 176 GLU A O 1
ATOM 1279 N N . GLY A 1 177 ? 9.793 2.161 -6.618 1.00 96.50 177 GLY A N 1
ATOM 1280 C CA . GLY A 1 177 ? 8.683 3.059 -6.296 1.00 96.50 177 GLY A CA 1
ATOM 1281 C C . GLY A 1 177 ? 7.310 2.548 -6.742 1.00 96.50 177 GLY A C 1
ATOM 1282 O O . GLY A 1 177 ? 6.310 3.236 -6.550 1.00 96.50 177 GLY A O 1
ATOM 1283 N N . LEU A 1 178 ? 7.224 1.339 -7.311 1.00 97.81 178 LEU A N 1
ATOM 1284 C CA . LEU A 1 178 ? 5.935 0.720 -7.623 1.00 97.81 178 LEU A CA 1
ATOM 1285 C C . LEU A 1 178 ? 5.265 0.141 -6.371 1.00 97.81 178 LEU A C 1
ATOM 1287 O O . LEU A 1 178 ? 4.090 0.397 -6.143 1.00 97.81 178 LEU A O 1
ATOM 1291 N N . PHE A 1 179 ? 6.014 -0.584 -5.534 1.00 98.00 179 PHE A N 1
ATOM 1292 C CA . PHE A 1 179 ? 5.462 -1.309 -4.382 1.00 98.00 179 PHE A CA 1
ATOM 1293 C C . PHE A 1 179 ? 6.280 -1.139 -3.093 1.00 98.00 179 PHE A C 1
ATOM 1295 O O . PHE A 1 179 ? 6.237 -2.016 -2.242 1.00 98.00 179 PHE A O 1
ATOM 1302 N N . GLY A 1 180 ? 7.073 -0.068 -2.954 1.00 96.88 180 GLY A N 1
ATOM 1303 C CA . GLY A 1 180 ? 7.860 0.198 -1.737 1.00 96.88 180 GLY A CA 1
ATOM 1304 C C . GLY A 1 180 ? 8.915 -0.878 -1.442 1.00 96.88 180 GLY A C 1
ATOM 1305 O O . GLY A 1 180 ? 9.182 -1.234 -0.294 1.00 96.88 180 GLY A O 1
ATOM 1306 N N . GLN A 1 181 ? 9.528 -1.431 -2.490 1.00 94.94 181 GLN A N 1
ATOM 1307 C CA . GLN A 1 181 ? 10.399 -2.609 -2.405 1.00 94.94 181 GLN A CA 1
ATOM 1308 C C . GLN A 1 181 ? 11.601 -2.402 -1.469 1.00 94.94 181 GLN A C 1
ATOM 1310 O O . GLN A 1 181 ? 12.080 -3.350 -0.850 1.00 94.94 181 GLN A O 1
ATOM 1315 N N . LYS A 1 182 ? 12.066 -1.155 -1.314 1.00 92.00 182 LYS A N 1
ATOM 1316 C CA . LYS A 1 182 ? 13.166 -0.790 -0.410 1.00 92.00 182 LYS A CA 1
ATOM 1317 C C . LYS A 1 182 ? 12.866 -1.117 1.056 1.00 92.00 182 LYS A C 1
ATOM 1319 O O . LYS A 1 182 ? 13.786 -1.439 1.804 1.00 92.00 182 LYS A O 1
ATOM 1324 N N . LEU A 1 183 ? 11.599 -1.046 1.457 1.00 95.19 183 LEU A N 1
ATOM 1325 C CA . LEU A 1 183 ? 11.137 -1.388 2.803 1.00 95.19 183 LEU A CA 1
ATOM 1326 C C . LEU A 1 183 ? 10.562 -2.814 2.879 1.00 95.19 183 LEU A C 1
ATOM 1328 O O . LEU A 1 183 ? 9.880 -3.153 3.841 1.00 95.19 183 LEU A O 1
ATOM 1332 N N . GLY A 1 184 ? 10.861 -3.658 1.885 1.00 95.44 184 GLY A N 1
ATOM 1333 C CA . GLY A 1 184 ? 10.443 -5.061 1.846 1.00 95.44 184 GLY A CA 1
ATOM 1334 C C . GLY A 1 184 ? 9.053 -5.296 1.258 1.00 95.44 184 GLY A C 1
ATOM 1335 O O . GLY A 1 184 ? 8.526 -6.394 1.407 1.00 95.44 184 GLY A O 1
ATOM 1336 N N . GLY A 1 185 ? 8.458 -4.291 0.612 1.00 96.81 185 GLY A N 1
ATOM 1337 C CA . GLY A 1 185 ? 7.132 -4.415 0.021 1.00 96.81 185 GLY A CA 1
ATOM 1338 C C . GLY A 1 185 ? 7.085 -5.122 -1.334 1.00 96.81 185 GLY A C 1
ATOM 1339 O O . GLY A 1 185 ? 8.091 -5.324 -2.020 1.00 96.81 185 GLY A O 1
ATOM 1340 N N . GLY A 1 186 ? 5.864 -5.460 -1.727 1.00 97.19 186 GLY A N 1
ATOM 1341 C CA . GLY A 1 186 ? 5.474 -6.140 -2.951 1.00 97.19 186 GLY A CA 1
ATOM 1342 C C . GLY A 1 186 ? 4.015 -5.834 -3.317 1.00 97.19 186 GLY A C 1
ATOM 1343 O O . GLY A 1 186 ? 3.359 -5.023 -2.660 1.00 97.19 186 GLY A O 1
ATOM 1344 N N . PRO A 1 187 ? 3.473 -6.464 -4.373 1.00 97.56 187 PRO A N 1
ATOM 1345 C CA . PRO A 1 187 ? 2.130 -6.146 -4.860 1.00 97.56 187 PRO A CA 1
ATOM 1346 C C . PRO A 1 187 ? 1.020 -6.398 -3.824 1.00 97.56 187 PRO A C 1
ATOM 1348 O O . PRO A 1 187 ? -0.031 -5.771 -3.892 1.00 97.56 187 PRO A O 1
ATOM 1351 N N . GLY A 1 188 ? 1.251 -7.290 -2.854 1.00 97.88 188 GLY A N 1
ATOM 1352 C CA . GLY A 1 188 ? 0.325 -7.590 -1.760 1.00 97.88 188 GLY A CA 1
ATOM 1353 C C . GLY A 1 188 ? 0.482 -6.680 -0.539 1.00 97.88 188 GLY A C 1
ATOM 1354 O O . GLY A 1 188 ? -0.090 -6.973 0.507 1.00 97.88 188 GLY A O 1
ATOM 1355 N N . SER A 1 189 ? 1.275 -5.610 -0.615 1.00 98.62 189 SER A N 1
ATOM 1356 C CA . SER A 1 189 ? 1.641 -4.840 0.574 1.00 98.62 189 SER A CA 1
ATOM 1357 C C . SER A 1 189 ? 0.568 -3.869 1.054 1.00 98.62 189 SER A C 1
ATOM 1359 O O . SER A 1 189 ? 0.039 -3.054 0.297 1.00 98.62 189 SER A O 1
ATOM 1361 N N . VAL A 1 190 ? 0.320 -3.906 2.360 1.00 98.81 190 VAL A N 1
ATOM 1362 C CA . VAL A 1 190 ? -0.324 -2.835 3.120 1.00 98.81 190 VAL A CA 1
ATOM 1363 C C . VAL A 1 190 ? 0.765 -2.126 3.916 1.00 98.81 190 VAL A C 1
ATOM 1365 O O . VAL A 1 190 ? 1.585 -2.766 4.577 1.00 98.81 190 VAL A O 1
ATOM 1368 N N . TRP A 1 191 ? 0.770 -0.802 3.868 1.00 98.81 191 TRP A N 1
ATOM 1369 C CA . TRP A 1 191 ? 1.707 0.045 4.598 1.00 98.81 191 TRP A CA 1
ATOM 1370 C C . TRP A 1 191 ? 1.007 0.720 5.760 1.00 98.81 191 TRP A C 1
ATOM 1372 O O . TRP A 1 191 ? -0.115 1.194 5.597 1.00 98.81 191 TRP A O 1
ATOM 1382 N N . LYS A 1 192 ? 1.693 0.814 6.899 1.00 98.62 192 LYS A N 1
ATOM 1383 C CA . LYS A 1 192 ? 1.298 1.635 8.043 1.00 98.62 192 LYS A CA 1
ATOM 1384 C C . LYS A 1 192 ? 2.158 2.892 8.075 1.00 98.62 192 LYS A C 1
ATOM 1386 O O . LYS A 1 192 ? 3.386 2.799 8.081 1.00 98.62 192 LYS A O 1
ATOM 1391 N N . ILE A 1 193 ? 1.515 4.047 8.142 1.00 98.50 193 ILE A N 1
ATOM 1392 C CA . ILE A 1 193 ? 2.132 5.336 8.444 1.00 98.50 193 ILE A CA 1
ATOM 1393 C C . ILE A 1 193 ? 1.721 5.693 9.867 1.00 98.50 193 ILE A C 1
ATOM 1395 O O . ILE A 1 193 ? 0.533 5.804 10.172 1.00 98.50 193 ILE A O 1
ATOM 1399 N N . ASP A 1 194 ? 2.715 5.822 10.734 1.00 96.31 194 ASP A N 1
ATOM 1400 C CA . ASP A 1 194 ? 2.516 6.105 12.150 1.00 96.31 194 ASP A CA 1
ATOM 1401 C C . ASP A 1 194 ? 1.870 7.485 12.364 1.00 96.31 194 ASP A C 1
ATOM 1403 O O . ASP A 1 194 ? 2.364 8.489 11.848 1.00 96.31 194 ASP A O 1
ATOM 1407 N N . GLY A 1 195 ? 0.768 7.538 13.116 1.00 94.44 195 GLY A N 1
ATOM 1408 C CA . GLY A 1 195 ? -0.021 8.762 13.327 1.00 94.44 195 GLY A CA 1
ATOM 1409 C C . GLY A 1 195 ? 0.704 9.848 14.128 1.00 94.44 195 GLY A C 1
ATOM 1410 O O . GLY A 1 195 ? 0.344 11.024 14.043 1.00 94.44 195 GLY A O 1
ATOM 1411 N N . LEU A 1 196 ? 1.751 9.473 14.872 1.00 92.69 196 LEU A N 1
ATOM 1412 C CA . LEU A 1 196 ? 2.564 10.381 15.685 1.00 92.69 196 LEU A CA 1
ATOM 1413 C C . LEU A 1 196 ? 3.785 10.908 14.931 1.00 92.69 196 LEU A C 1
ATOM 1415 O O . LEU A 1 196 ? 4.072 12.098 14.975 1.00 92.69 196 LEU A O 1
ATOM 1419 N N . SER A 1 197 ? 4.516 10.031 14.247 1.00 93.19 197 SER A N 1
ATOM 1420 C CA . SER A 1 197 ? 5.805 10.344 13.616 1.00 93.19 197 SER A CA 1
ATOM 1421 C C . SER A 1 197 ? 5.746 10.486 12.098 1.00 93.19 197 SER A C 1
ATOM 1423 O O . SER A 1 197 ? 6.706 10.963 11.494 1.00 93.19 197 SER A O 1
ATOM 1425 N N . GLY A 1 198 ? 4.652 10.064 11.458 1.00 94.81 198 GLY A N 1
ATOM 1426 C CA . GLY A 1 198 ? 4.510 10.054 10.001 1.00 94.81 198 GLY A CA 1
ATOM 1427 C C . GLY A 1 198 ? 5.405 9.019 9.313 1.00 94.81 198 GLY A C 1
ATOM 1428 O O . GLY A 1 198 ? 5.527 9.017 8.088 1.00 94.81 198 GLY A O 1
ATOM 1429 N N . LYS A 1 199 ? 6.058 8.136 10.077 1.00 96.31 199 LYS A N 1
ATOM 1430 C CA . LYS A 1 199 ? 6.992 7.147 9.541 1.00 96.31 199 LYS A CA 1
ATOM 1431 C C . LYS A 1 199 ? 6.240 5.980 8.905 1.00 96.31 199 LYS A C 1
ATOM 1433 O O . LYS A 1 199 ? 5.428 5.328 9.559 1.00 96.31 199 LYS A O 1
ATOM 1438 N N . ALA A 1 200 ? 6.572 5.680 7.652 1.00 97.81 200 ALA A N 1
ATOM 1439 C CA . ALA A 1 200 ? 6.066 4.510 6.947 1.00 97.81 200 ALA A CA 1
ATOM 1440 C C . ALA A 1 200 ? 6.787 3.216 7.370 1.00 97.81 200 ALA A C 1
ATOM 1442 O O . ALA A 1 200 ? 7.995 3.195 7.626 1.00 97.81 200 ALA A O 1
ATOM 1443 N N . SER A 1 201 ? 6.037 2.119 7.414 1.00 98.19 201 SER A N 1
ATOM 1444 C CA . SER A 1 201 ? 6.526 0.764 7.671 1.00 98.19 201 SER A CA 1
ATOM 1445 C C . SER A 1 201 ? 5.616 -0.269 7.008 1.00 98.19 201 SER A C 1
ATOM 1447 O O . SER A 1 201 ? 4.423 -0.021 6.816 1.00 98.19 201 SER A O 1
ATOM 1449 N N . LEU A 1 202 ? 6.174 -1.422 6.631 1.00 98.56 202 LEU A N 1
ATOM 1450 C CA . LEU A 1 202 ? 5.381 -2.521 6.088 1.00 98.56 202 LEU A CA 1
ATOM 1451 C C . LEU A 1 202 ? 4.477 -3.077 7.194 1.00 98.56 202 LEU A C 1
ATOM 1453 O O . LEU A 1 202 ? 4.973 -3.476 8.247 1.00 98.56 202 LEU A O 1
ATOM 1457 N N . PHE A 1 203 ? 3.168 -3.099 6.950 1.00 98.69 203 PHE A N 1
ATOM 1458 C CA . PHE A 1 203 ? 2.192 -3.671 7.876 1.00 98.69 203 PHE A CA 1
ATOM 1459 C C . PHE A 1 203 ? 2.008 -5.166 7.618 1.00 98.69 203 PHE A C 1
ATOM 1461 O O . PHE A 1 203 ? 2.108 -5.975 8.534 1.00 98.69 203 PHE A O 1
ATOM 1468 N N . ILE A 1 204 ? 1.789 -5.533 6.355 1.00 98.44 204 ILE A N 1
ATOM 1469 C CA . ILE A 1 204 ? 1.720 -6.921 5.888 1.00 98.44 204 ILE A CA 1
ATOM 1470 C C . ILE A 1 204 ? 2.028 -6.968 4.385 1.00 98.44 204 ILE A C 1
ATOM 1472 O O . ILE A 1 204 ? 1.691 -6.033 3.663 1.00 98.44 204 ILE A O 1
ATOM 1476 N N . ASP A 1 205 ? 2.625 -8.058 3.904 1.00 97.94 205 ASP A N 1
ATOM 1477 C CA . ASP A 1 205 ? 2.587 -8.443 2.487 1.00 97.94 205 ASP A CA 1
ATOM 1478 C C . ASP A 1 205 ? 1.625 -9.628 2.345 1.00 97.94 205 ASP A C 1
ATOM 1480 O O . ASP A 1 205 ? 1.932 -10.744 2.766 1.00 97.94 205 ASP A O 1
ATOM 1484 N N . ILE A 1 206 ? 0.417 -9.363 1.848 1.00 98.06 206 ILE A N 1
ATOM 1485 C CA . ILE A 1 206 ? -0.666 -10.341 1.735 1.00 98.06 206 ILE A CA 1
ATOM 1486 C C . ILE A 1 206 ? -0.288 -11.414 0.717 1.00 98.06 206 ILE A C 1
ATOM 1488 O O . ILE A 1 206 ? 0.131 -11.132 -0.409 1.00 98.06 206 ILE A O 1
ATOM 1492 N N . ARG A 1 207 ? -0.489 -12.668 1.123 1.00 95.38 207 ARG A N 1
ATOM 1493 C CA . ARG A 1 207 ? -0.237 -13.855 0.309 1.00 95.38 207 ARG A CA 1
ATOM 1494 C C . ARG A 1 207 ? -1.462 -14.751 0.343 1.00 95.38 207 ARG A C 1
ATOM 1496 O O . ARG A 1 207 ? -2.027 -14.969 1.412 1.00 95.38 207 ARG A O 1
ATOM 1503 N N . HIS A 1 208 ? -1.828 -15.307 -0.803 1.00 92.12 208 HIS A N 1
ATOM 1504 C CA . HIS A 1 208 ? -2.861 -16.335 -0.898 1.00 92.12 208 HIS A CA 1
ATOM 1505 C C . HIS A 1 208 ? -2.178 -17.684 -1.124 1.00 92.12 208 HIS A C 1
ATOM 1507 O O . HIS A 1 208 ? -1.361 -17.811 -2.034 1.00 92.12 208 HIS A O 1
ATOM 1513 N N . ASP A 1 209 ? -2.433 -18.656 -0.246 1.00 90.19 209 ASP A N 1
ATOM 1514 C CA . ASP A 1 209 ? -1.816 -19.991 -0.277 1.00 90.19 209 ASP A CA 1
ATOM 1515 C C . ASP A 1 209 ? -0.278 -19.960 -0.370 1.00 90.19 209 ASP A C 1
ATOM 1517 O O . ASP A 1 209 ? 0.367 -20.719 -1.090 1.00 90.19 209 ASP A O 1
ATOM 1521 N N . GLY A 1 210 ? 0.336 -19.022 0.361 1.00 90.62 210 GLY A N 1
ATOM 1522 C CA . GLY A 1 210 ? 1.789 -18.811 0.386 1.00 90.62 210 GLY A CA 1
ATOM 1523 C C . GLY A 1 210 ? 2.357 -18.091 -0.846 1.00 90.62 210 GLY A C 1
ATOM 1524 O O . GLY A 1 210 ? 3.523 -17.671 -0.832 1.00 90.62 210 GLY A O 1
ATOM 1525 N N . ARG A 1 211 ? 1.547 -17.868 -1.886 1.00 91.88 211 ARG A N 1
ATOM 1526 C CA . ARG A 1 211 ? 1.929 -17.156 -3.108 1.00 91.88 211 ARG A CA 1
ATOM 1527 C C . ARG A 1 211 ? 1.785 -15.640 -2.935 1.00 91.88 211 ARG A C 1
ATOM 1529 O O . ARG A 1 211 ? 0.783 -15.156 -2.416 1.00 91.88 211 ARG A O 1
ATOM 1536 N N . ALA A 1 212 ? 2.799 -14.898 -3.383 1.00 93.62 212 ALA A N 1
ATOM 1537 C CA . ALA A 1 212 ? 2.735 -13.440 -3.477 1.00 93.62 212 ALA A CA 1
ATOM 1538 C C . ALA A 1 212 ? 1.737 -13.016 -4.558 1.00 93.62 212 ALA A C 1
ATOM 1540 O O . ALA A 1 212 ? 1.662 -13.670 -5.598 1.00 93.62 212 ALA A O 1
ATOM 1541 N N . ASN A 1 213 ? 1.067 -11.882 -4.357 1.00 95.31 213 ASN A N 1
ATOM 1542 C CA . ASN A 1 213 ? 0.311 -11.251 -5.432 1.00 95.31 213 ASN A CA 1
ATOM 1543 C C . ASN A 1 213 ? 1.243 -10.970 -6.629 1.00 95.31 213 ASN A C 1
ATOM 1545 O O . ASN A 1 213 ? 2.345 -10.440 -6.466 1.00 95.31 213 ASN A O 1
ATOM 1549 N N . GLY A 1 214 ? 0.811 -11.360 -7.823 1.00 93.75 214 GLY A N 1
ATOM 1550 C CA . GLY A 1 214 ? 1.578 -11.325 -9.063 1.00 93.75 214 GLY A CA 1
ATOM 1551 C C . GLY A 1 214 ? 1.654 -9.966 -9.756 1.00 93.75 214 GLY A C 1
ATOM 1552 O O . GLY A 1 214 ? 2.367 -9.837 -10.747 1.00 93.75 214 GLY A O 1
ATOM 1553 N N . GLY A 1 215 ? 0.951 -8.942 -9.265 1.00 94.62 215 GLY A N 1
ATOM 1554 C CA . GLY A 1 215 ? 1.022 -7.574 -9.795 1.00 94.62 215 GLY A CA 1
ATOM 1555 C C . GLY A 1 215 ? -0.326 -6.880 -9.985 1.00 94.62 215 GLY A C 1
ATOM 1556 O O . GLY A 1 215 ? -0.361 -5.658 -10.136 1.00 94.62 215 GLY A O 1
ATOM 1557 N N . ALA A 1 216 ? -1.453 -7.602 -9.931 1.00 94.81 216 ALA A N 1
ATOM 1558 C CA . ALA A 1 216 ? -2.777 -6.957 -9.907 1.00 94.81 216 ALA A CA 1
ATOM 1559 C C . ALA A 1 216 ? -2.966 -6.088 -8.645 1.00 94.81 216 ALA A C 1
ATOM 1561 O O . ALA A 1 216 ? -3.755 -5.136 -8.647 1.00 94.81 216 ALA A O 1
ATOM 1562 N N . ALA A 1 217 ? -2.160 -6.389 -7.623 1.00 97.06 217 ALA A N 1
ATOM 1563 C CA . ALA A 1 217 ? -2.034 -5.688 -6.363 1.00 97.06 217 ALA A CA 1
ATOM 1564 C C . ALA A 1 217 ? -3.351 -5.646 -5.578 1.00 97.06 217 ALA A C 1
ATOM 1566 O O . ALA A 1 217 ? -4.266 -6.445 -5.809 1.00 97.06 217 ALA A O 1
ATOM 1567 N N . LEU A 1 218 ? -3.434 -4.734 -4.619 1.00 98.00 218 LEU A N 1
ATOM 1568 C CA . LEU A 1 218 ? -4.581 -4.586 -3.741 1.00 98.00 218 LEU A CA 1
ATOM 1569 C C . LEU A 1 218 ? -5.525 -3.476 -4.228 1.00 98.00 218 LEU A C 1
ATOM 1571 O O . LEU A 1 218 ? -5.201 -2.663 -5.103 1.00 98.00 218 LEU A O 1
ATOM 1575 N N . GLY A 1 219 ? -6.741 -3.490 -3.687 1.00 95.94 219 GLY A N 1
ATOM 1576 C CA . GLY A 1 219 ? -7.793 -2.510 -3.937 1.00 95.94 219 GLY A CA 1
ATOM 1577 C C . GLY A 1 219 ? -8.084 -1.647 -2.710 1.00 95.94 219 GLY A C 1
ATOM 1578 O O . GLY A 1 219 ? -7.197 -1.036 -2.134 1.00 95.94 219 GLY A O 1
ATOM 1579 N N . ALA A 1 220 ? -9.355 -1.560 -2.324 1.00 96.12 220 ALA A N 1
ATOM 1580 C CA . ALA A 1 220 ? -9.780 -0.858 -1.119 1.00 96.12 220 ALA A CA 1
ATOM 1581 C C . ALA A 1 220 ? -9.357 -1.588 0.169 1.00 96.12 220 ALA A C 1
ATOM 1583 O O . ALA A 1 220 ? -9.228 -2.818 0.188 1.00 96.12 220 ALA A O 1
ATOM 1584 N N . ILE A 1 221 ? -9.219 -0.803 1.238 1.00 98.69 221 ILE A N 1
ATOM 1585 C CA . ILE A 1 221 ? -9.036 -1.234 2.625 1.00 98.69 221 ILE A CA 1
ATOM 1586 C C . ILE A 1 221 ? -10.072 -0.526 3.503 1.00 98.69 221 ILE A C 1
ATOM 1588 O O . ILE A 1 221 ? -10.372 0.645 3.272 1.00 98.69 221 ILE A O 1
ATOM 1592 N N . ALA A 1 222 ? -10.608 -1.222 4.500 1.00 98.56 222 ALA A N 1
ATOM 1593 C CA . ALA A 1 222 ? -11.475 -0.652 5.527 1.00 98.56 222 ALA A CA 1
ATOM 1594 C C . ALA A 1 222 ? -11.037 -1.122 6.915 1.00 98.56 222 ALA A C 1
ATOM 1596 O O . ALA A 1 222 ? -10.555 -2.247 7.050 1.00 98.56 222 ALA A O 1
ATOM 1597 N N . TYR A 1 223 ? -11.226 -0.273 7.923 1.00 98.62 223 TYR A N 1
ATOM 1598 C CA . TYR A 1 223 ? -11.005 -0.590 9.332 1.00 98.62 223 TYR A CA 1
ATOM 1599 C C . TYR A 1 223 ? -12.340 -0.685 10.077 1.00 98.62 223 TYR A C 1
ATOM 1601 O O . TYR A 1 223 ? -13.215 0.162 9.891 1.00 98.62 223 TYR A O 1
ATOM 1609 N N . ASP A 1 224 ? -12.489 -1.706 10.916 1.00 98.19 224 ASP A N 1
ATOM 1610 C CA . ASP A 1 224 ? -13.613 -1.864 11.837 1.00 98.19 224 ASP A CA 1
ATOM 1611 C C . ASP A 1 224 ? -13.162 -1.606 13.278 1.00 98.19 224 ASP A C 1
ATOM 1613 O O . ASP A 1 224 ? -12.418 -2.398 13.860 1.00 98.19 224 ASP A O 1
ATOM 1617 N N . THR A 1 225 ? -13.661 -0.521 13.870 1.00 96.56 225 THR A N 1
ATOM 1618 C CA . THR A 1 225 ? -13.341 -0.109 15.245 1.00 96.56 225 THR A CA 1
ATOM 1619 C C . THR A 1 225 ? -13.890 -1.074 16.293 1.00 96.56 225 THR A C 1
ATOM 1621 O O . THR A 1 225 ? -13.344 -1.170 17.388 1.00 96.56 225 THR A O 1
ATOM 1624 N N . ALA A 1 226 ? -14.957 -1.821 15.988 1.00 97.19 226 ALA A N 1
ATOM 1625 C CA . ALA A 1 226 ? -15.545 -2.748 16.953 1.00 97.19 226 ALA A CA 1
ATOM 1626 C C . ALA A 1 226 ? -14.652 -3.972 17.192 1.00 97.19 226 ALA A C 1
ATOM 1628 O O . ALA A 1 226 ? -14.644 -4.530 18.291 1.00 97.19 226 ALA A O 1
ATOM 1629 N N . THR A 1 227 ? -13.918 -4.402 16.165 1.00 96.88 227 THR A N 1
ATOM 1630 C CA . THR A 1 227 ? -13.078 -5.604 16.219 1.00 96.88 227 THR A CA 1
ATOM 1631 C C . THR A 1 227 ? -11.582 -5.317 16.140 1.00 96.88 227 THR A C 1
ATOM 1633 O O . THR A 1 227 ? -10.792 -6.217 16.435 1.00 96.88 227 THR A O 1
ATOM 1636 N N . GLY A 1 228 ? -11.175 -4.102 15.762 1.00 97.12 228 GLY A N 1
ATOM 1637 C CA . GLY A 1 228 ? -9.776 -3.770 15.503 1.00 97.12 228 GLY A CA 1
ATOM 1638 C C . GLY A 1 228 ? -9.225 -4.552 14.310 1.00 97.12 228 GLY A C 1
ATOM 1639 O O . GLY A 1 228 ? -8.134 -5.119 14.379 1.00 97.12 228 GLY A O 1
ATOM 1640 N N . GLN A 1 229 ? -10.015 -4.683 13.242 1.00 98.38 229 GLN A N 1
ATOM 1641 C CA . GLN A 1 229 ? -9.659 -5.499 12.079 1.00 98.38 229 GLN A CA 1
ATOM 1642 C C . GLN A 1 229 ? -9.705 -4.697 10.788 1.00 98.38 229 GLN A C 1
ATOM 1644 O O . GLN A 1 229 ? -10.522 -3.793 10.617 1.00 98.38 229 GLN A O 1
ATOM 1649 N N . PHE A 1 230 ? -8.835 -5.080 9.859 1.00 98.75 230 PHE A N 1
ATOM 1650 C CA . PHE A 1 230 ? -8.806 -4.556 8.505 1.00 98.75 230 PHE A CA 1
ATOM 1651 C C . PHE A 1 230 ? -9.395 -5.558 7.525 1.00 98.75 230 PHE A C 1
ATOM 1653 O O . PHE A 1 230 ? -9.169 -6.764 7.639 1.00 98.75 230 PHE A O 1
ATOM 1660 N N . PHE A 1 231 ? -10.082 -5.031 6.519 1.00 98.62 231 PHE A N 1
ATOM 1661 C CA . PHE A 1 231 ? -10.613 -5.782 5.392 1.00 98.62 231 PHE A CA 1
ATOM 1662 C C . PHE A 1 231 ? -10.005 -5.232 4.111 1.00 98.62 231 PHE A C 1
ATOM 1664 O O . PHE A 1 231 ? -10.209 -4.063 3.788 1.00 98.62 231 PHE A O 1
ATOM 1671 N N . VAL A 1 232 ? -9.244 -6.058 3.400 1.00 98.62 232 VAL A N 1
ATOM 1672 C CA . VAL A 1 232 ? -8.454 -5.644 2.237 1.00 98.62 232 VAL A CA 1
ATOM 1673 C C . VAL A 1 232 ? -8.870 -6.447 1.020 1.00 98.62 232 VAL A C 1
ATOM 1675 O O . VAL A 1 232 ? -8.808 -7.673 1.028 1.00 98.62 232 VAL A O 1
ATOM 1678 N N . SER A 1 233 ? -9.270 -5.756 -0.042 1.00 97.44 233 SER A N 1
ATOM 1679 C CA . SER A 1 233 ? -9.573 -6.407 -1.319 1.00 97.44 233 SER A CA 1
ATOM 1680 C C . SER A 1 233 ? -8.296 -6.730 -2.094 1.00 97.44 233 SER A C 1
ATOM 1682 O O . SER A 1 233 ? -7.448 -5.863 -2.310 1.00 97.44 233 SER A O 1
ATOM 1684 N N . ASP A 1 234 ? -8.178 -7.974 -2.538 1.00 96.38 234 ASP A N 1
ATOM 1685 C CA . ASP A 1 234 ? -7.103 -8.454 -3.399 1.00 96.38 234 ASP A CA 1
ATOM 1686 C C . ASP A 1 234 ? -7.618 -8.571 -4.834 1.00 96.38 234 ASP A C 1
ATOM 1688 O O . ASP A 1 234 ? -8.538 -9.336 -5.129 1.00 96.38 234 ASP A O 1
ATOM 1692 N N . ARG A 1 235 ? -7.039 -7.783 -5.743 1.00 94.38 235 ARG A N 1
ATOM 1693 C CA . ARG A 1 235 ? -7.501 -7.705 -7.135 1.00 94.38 235 ARG A CA 1
ATOM 1694 C C . ARG A 1 235 ? -7.039 -8.889 -7.976 1.00 94.38 235 ARG A C 1
ATOM 1696 O O . ARG A 1 235 ? -7.569 -9.074 -9.066 1.00 94.38 235 ARG A O 1
ATOM 1703 N N . GLU A 1 236 ? -6.056 -9.659 -7.508 1.00 93.75 236 GLU A N 1
ATOM 1704 C CA . GLU A 1 236 ? -5.584 -10.853 -8.211 1.00 93.75 236 GLU A CA 1
ATOM 1705 C C . GLU A 1 236 ? -6.519 -12.037 -7.981 1.00 93.75 236 GLU A C 1
ATOM 1707 O O . GLU A 1 236 ? -6.924 -12.711 -8.925 1.00 93.75 236 GLU A O 1
ATOM 1712 N N . THR A 1 237 ? -6.850 -12.282 -6.716 1.00 93.81 237 THR A N 1
ATOM 1713 C CA . THR A 1 237 ? -7.637 -13.448 -6.299 1.00 93.81 237 THR A CA 1
ATOM 1714 C C . THR A 1 237 ? -9.129 -13.144 -6.215 1.00 93.81 237 THR A C 1
ATOM 1716 O O . THR A 1 237 ? -9.953 -14.053 -6.242 1.00 93.81 237 THR A O 1
ATOM 1719 N N . GLY A 1 238 ? -9.490 -11.864 -6.099 1.00 92.19 238 GLY A N 1
ATOM 1720 C CA . GLY A 1 238 ? -10.837 -11.435 -5.752 1.00 92.19 238 GLY A CA 1
ATOM 1721 C C . GLY A 1 238 ? -11.162 -11.624 -4.268 1.00 92.19 238 GLY A C 1
ATOM 1722 O O . GLY A 1 238 ? -12.281 -11.347 -3.859 1.00 92.19 238 GLY A O 1
ATOM 1723 N N . LEU A 1 239 ? -10.246 -12.090 -3.424 1.00 95.94 239 LEU A N 1
ATOM 1724 C CA . LEU A 1 239 ? -10.559 -12.311 -2.013 1.00 95.94 239 LEU A CA 1
ATOM 1725 C C . LEU A 1 239 ? -10.617 -10.996 -1.226 1.00 95.94 239 LEU A C 1
ATOM 1727 O O . LEU A 1 239 ? -9.989 -9.996 -1.580 1.00 95.94 239 LEU A O 1
ATOM 1731 N N . ILE A 1 240 ? -11.360 -11.013 -0.120 1.00 97.88 240 ILE A N 1
ATOM 1732 C CA . ILE A 1 240 ? -11.307 -9.974 0.911 1.00 97.88 240 ILE A CA 1
ATOM 1733 C C . ILE A 1 240 ? -10.578 -10.555 2.118 1.00 97.88 240 ILE A C 1
ATOM 1735 O O . ILE A 1 240 ? -11.104 -11.420 2.814 1.00 97.88 240 ILE A O 1
ATOM 1739 N N . HIS A 1 241 ? -9.366 -10.078 2.368 1.00 98.38 241 HIS A N 1
ATOM 1740 C CA . HIS A 1 241 ? -8.512 -10.529 3.463 1.00 98.38 241 HIS A CA 1
ATOM 1741 C C . HIS A 1 241 ? -8.866 -9.810 4.756 1.00 98.38 241 HIS A C 1
ATOM 1743 O O . HIS A 1 241 ? -9.029 -8.591 4.760 1.00 98.38 241 HIS A O 1
ATOM 1749 N N . ARG A 1 242 ? -8.948 -10.560 5.854 1.00 98.31 242 ARG A N 1
ATOM 1750 C CA . ARG A 1 242 ? -9.211 -10.051 7.202 1.00 98.31 242 ARG A CA 1
ATOM 1751 C C . ARG A 1 242 ? -7.929 -10.083 8.023 1.00 98.31 242 ARG A C 1
ATOM 1753 O O . ARG A 1 242 ? -7.330 -11.145 8.172 1.00 98.31 242 ARG A O 1
ATOM 1760 N N . ILE A 1 243 ? -7.516 -8.945 8.566 1.00 98.69 243 ILE A N 1
ATOM 1761 C CA . ILE A 1 243 ? -6.197 -8.750 9.192 1.00 98.69 243 ILE A CA 1
ATOM 1762 C C . ILE A 1 243 ? -6.395 -8.110 10.571 1.00 98.69 243 ILE A C 1
ATOM 1764 O O . ILE A 1 243 ? -7.248 -7.239 10.711 1.00 98.69 243 ILE A O 1
ATOM 1768 N N . ASP A 1 244 ? -5.642 -8.530 11.589 1.00 97.75 244 ASP A N 1
ATOM 1769 C CA . ASP A 1 244 ? -5.664 -7.874 12.908 1.0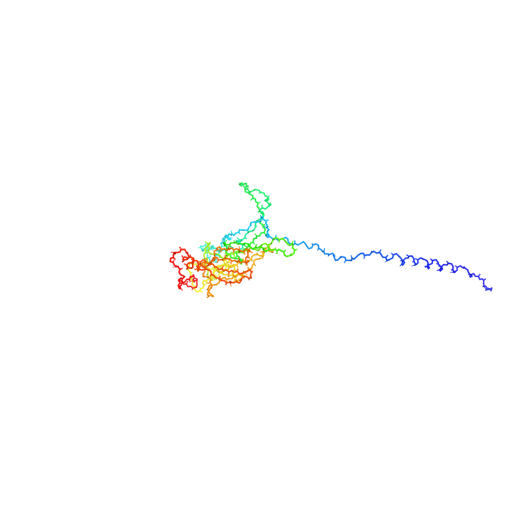0 97.75 244 ASP A CA 1
ATOM 1770 C C . ASP A 1 244 ? -4.723 -6.657 12.989 1.00 97.75 244 ASP A C 1
ATOM 1772 O O . ASP A 1 244 ? -3.887 -6.441 12.113 1.00 97.75 244 ASP A O 1
ATOM 1776 N N . LEU A 1 245 ? -4.823 -5.872 14.069 1.00 96.31 245 LEU A N 1
ATOM 1777 C CA . LEU A 1 245 ? -3.965 -4.703 14.338 1.00 96.31 245 LEU A CA 1
ATOM 1778 C C . LEU A 1 245 ? -2.455 -4.996 14.383 1.00 96.31 245 LEU A C 1
ATOM 1780 O O . LEU A 1 245 ? -1.661 -4.058 14.346 1.00 96.31 245 LEU A O 1
ATOM 1784 N N . THR A 1 246 ? -2.030 -6.261 14.459 1.00 96.12 246 THR A N 1
ATOM 1785 C CA . THR A 1 246 ? -0.602 -6.624 14.437 1.00 96.12 246 THR A CA 1
ATOM 1786 C C . THR A 1 246 ? -0.073 -6.889 13.030 1.00 96.12 246 THR A C 1
ATOM 1788 O O . THR A 1 246 ? 1.116 -7.154 12.869 1.00 96.12 246 THR A O 1
ATOM 1791 N N . GLY A 1 247 ? -0.936 -6.818 12.011 1.00 96.31 247 GLY A N 1
ATOM 1792 C CA . GLY A 1 247 ? -0.577 -7.133 10.630 1.00 96.31 247 GLY A CA 1
ATOM 1793 C C . GLY A 1 247 ? -0.621 -8.630 10.339 1.00 96.31 247 GLY A C 1
ATOM 1794 O O . GLY A 1 247 ? -0.014 -9.094 9.375 1.00 96.31 247 GLY A O 1
ATOM 1795 N N . ARG A 1 248 ? -1.323 -9.424 11.158 1.00 97.00 248 ARG A N 1
ATOM 1796 C CA . ARG A 1 248 ? -1.476 -10.862 10.931 1.00 97.00 248 ARG A CA 1
ATOM 1797 C C . ARG A 1 248 ? -2.760 -11.156 10.164 1.00 97.00 248 ARG A C 1
ATOM 1799 O O . ARG A 1 248 ? -3.847 -10.738 10.562 1.00 97.00 248 ARG A O 1
ATOM 1806 N N . LEU A 1 249 ? -2.637 -11.951 9.101 1.00 97.50 249 LEU A N 1
ATOM 1807 C CA . LEU A 1 249 ? -3.781 -12.483 8.365 1.00 97.50 249 LEU A CA 1
ATOM 1808 C C . LEU A 1 249 ? -4.583 -13.446 9.257 1.00 97.50 249 LEU A C 1
ATOM 1810 O O . LEU A 1 249 ? -4.037 -14.399 9.818 1.00 97.50 249 LEU A O 1
ATOM 1814 N N . LEU A 1 250 ? -5.877 -13.177 9.398 1.00 97.31 250 LEU A N 1
ATOM 1815 C CA . LEU A 1 250 ? -6.813 -13.983 10.178 1.00 97.31 250 LEU A CA 1
ATOM 1816 C C . LEU A 1 250 ? -7.567 -14.974 9.306 1.00 97.31 250 LEU A C 1
ATOM 1818 O O . LEU A 1 250 ? -7.777 -16.110 9.720 1.00 97.31 250 LEU A O 1
ATOM 1822 N N . ASP A 1 251 ? -8.064 -14.491 8.169 1.00 96.44 251 ASP A N 1
ATOM 1823 C CA . ASP A 1 251 ? -8.993 -15.210 7.303 1.00 96.44 251 ASP A CA 1
ATOM 1824 C C . ASP A 1 251 ? -9.127 -14.498 5.949 1.00 96.44 251 ASP A C 1
ATOM 1826 O O . ASP A 1 251 ? -8.646 -13.372 5.786 1.00 96.44 251 ASP A O 1
ATOM 1830 N N . ALA A 1 252 ? -9.832 -15.119 5.009 1.00 96.31 252 ALA A N 1
ATOM 1831 C CA . ALA A 1 252 ? -10.213 -14.508 3.745 1.00 96.31 252 ALA A CA 1
ATOM 1832 C C . ALA A 1 252 ? -11.649 -14.884 3.358 1.00 96.31 252 ALA A C 1
ATOM 1834 O O . ALA A 1 252 ? -12.091 -16.016 3.532 1.00 96.31 252 ALA A O 1
ATOM 1835 N N . PHE A 1 253 ? -12.375 -13.924 2.793 1.00 96.38 253 PHE A N 1
ATOM 1836 C CA . PHE A 1 253 ? -13.711 -14.128 2.250 1.00 96.38 253 PHE A CA 1
ATOM 1837 C C . PHE A 1 253 ? -13.672 -14.166 0.722 1.00 96.38 253 PHE A C 1
ATOM 1839 O O . PHE A 1 253 ? -13.208 -13.222 0.078 1.00 96.38 253 PHE A O 1
ATOM 1846 N N . ASP A 1 254 ? -14.210 -15.238 0.144 1.00 95.31 254 ASP A N 1
ATOM 1847 C CA . ASP A 1 254 ? -14.347 -15.392 -1.301 1.00 95.31 254 ASP A CA 1
ATOM 1848 C C . ASP A 1 254 ? -15.697 -14.844 -1.778 1.00 95.31 254 ASP A C 1
ATOM 1850 O O . ASP A 1 254 ? -16.730 -15.515 -1.729 1.00 95.31 254 ASP A O 1
ATOM 1854 N N . HIS A 1 255 ? -15.700 -13.601 -2.264 1.00 90.12 255 HIS A N 1
ATOM 1855 C CA . HIS A 1 255 ? -16.915 -13.008 -2.823 1.00 90.12 255 HIS A CA 1
ATOM 1856 C C . HIS A 1 255 ? -17.343 -13.658 -4.153 1.00 90.12 255 HIS A C 1
ATOM 1858 O O . HIS A 1 255 ? -18.518 -13.566 -4.513 1.00 90.12 255 HIS A O 1
ATOM 1864 N N . GLY A 1 256 ? -16.421 -14.307 -4.873 1.00 92.31 256 GLY A N 1
ATOM 1865 C CA . GLY A 1 256 ? -16.665 -14.983 -6.144 1.00 92.31 256 GLY A CA 1
ATOM 1866 C C . GLY A 1 256 ? -17.389 -16.311 -5.958 1.00 92.31 256 GLY A C 1
ATOM 1867 O O . GLY A 1 256 ? -18.282 -16.631 -6.736 1.00 92.31 256 GLY A O 1
ATOM 1868 N N . VAL A 1 257 ? -17.085 -17.061 -4.904 1.00 95.31 257 VAL A N 1
ATOM 1869 C CA . VAL A 1 257 ? -17.801 -18.301 -4.568 1.00 95.31 257 VAL A CA 1
ATOM 1870 C C . VAL A 1 257 ? -18.880 -18.024 -3.527 1.00 95.31 257 VAL A C 1
ATOM 1872 O O . VAL A 1 257 ? -20.064 -17.994 -3.862 1.00 95.31 257 VAL A O 1
ATOM 1875 N N . VAL A 1 258 ? -18.481 -17.730 -2.288 1.00 95.56 258 VAL A N 1
ATOM 1876 C CA . VAL A 1 258 ? -19.395 -17.598 -1.142 1.00 95.56 258 VAL A CA 1
ATOM 1877 C C . VAL A 1 258 ? -20.366 -16.435 -1.340 1.00 95.56 258 VAL A C 1
ATOM 1879 O O . VAL A 1 258 ? -21.571 -16.578 -1.131 1.00 95.56 258 VAL A O 1
ATOM 1882 N N . GLY A 1 259 ? -19.861 -15.280 -1.783 1.00 93.38 259 GLY A N 1
ATOM 1883 C CA . GLY A 1 259 ? -20.693 -14.094 -2.013 1.00 93.38 259 GLY A CA 1
ATOM 1884 C C . GLY A 1 259 ? -21.736 -14.292 -3.117 1.00 93.38 259 GLY A C 1
ATOM 1885 O O . GLY A 1 259 ? -22.893 -13.901 -2.955 1.00 93.38 259 GLY A O 1
ATOM 1886 N N . ARG A 1 260 ? -21.354 -14.931 -4.229 1.00 95.88 260 ARG A N 1
ATOM 1887 C CA . ARG A 1 260 ? -22.267 -15.203 -5.350 1.00 95.88 260 ARG A CA 1
ATOM 1888 C C . ARG A 1 260 ? -23.333 -16.227 -4.986 1.00 95.88 260 ARG A C 1
ATOM 1890 O O . ARG A 1 260 ? -24.504 -15.991 -5.279 1.00 95.88 260 ARG A O 1
ATOM 1897 N N . GLU A 1 261 ? -22.958 -17.308 -4.313 1.00 96.75 261 GLU A N 1
ATOM 1898 C CA . GLU A 1 261 ? -23.905 -18.337 -3.872 1.00 96.75 261 GLU A CA 1
ATOM 1899 C C . GLU A 1 261 ? -24.937 -17.775 -2.890 1.00 96.75 261 GLU A C 1
ATOM 1901 O O . GLU A 1 261 ? -26.134 -18.021 -3.048 1.00 96.75 261 GLU A O 1
ATOM 1906 N N . ALA A 1 262 ? -24.509 -16.936 -1.939 1.00 95.56 262 ALA A N 1
ATOM 1907 C CA . ALA A 1 262 ? -25.416 -16.241 -1.024 1.00 95.56 262 ALA A CA 1
ATOM 1908 C C . ALA A 1 262 ? -26.407 -15.311 -1.753 1.00 95.56 262 ALA A C 1
ATOM 1910 O O . ALA A 1 262 ? -27.526 -15.105 -1.284 1.00 95.56 262 ALA A O 1
ATOM 1911 N N . ALA A 1 263 ? -26.023 -14.782 -2.918 1.00 95.88 263 ALA A N 1
ATOM 1912 C CA . ALA A 1 263 ? -26.883 -13.983 -3.790 1.00 95.88 263 ALA A CA 1
ATOM 1913 C C . ALA A 1 263 ? -27.742 -14.825 -4.761 1.00 95.88 263 ALA A C 1
ATOM 1915 O O . ALA A 1 263 ? -28.419 -14.262 -5.622 1.00 95.88 263 ALA A O 1
ATOM 1916 N N . GLY A 1 264 ? -27.721 -16.160 -4.661 1.00 97.25 264 GLY A N 1
ATOM 1917 C CA . GLY A 1 264 ? -28.452 -17.060 -5.560 1.00 97.25 264 GLY A CA 1
ATOM 1918 C C . GLY A 1 264 ? -27.859 -17.150 -6.971 1.00 97.25 264 GLY A C 1
ATOM 1919 O O . GLY A 1 264 ? -28.554 -17.531 -7.913 1.00 97.25 264 GLY A O 1
ATOM 1920 N N . LEU A 1 265 ? -26.588 -16.779 -7.137 1.00 97.06 265 LEU A N 1
ATOM 1921 C CA . LEU A 1 265 ? -25.852 -16.855 -8.395 1.00 97.06 265 LEU A CA 1
ATOM 1922 C C . LEU A 1 265 ? -24.899 -18.055 -8.383 1.00 97.06 265 LEU A C 1
ATOM 1924 O O . LEU A 1 265 ? -24.416 -18.471 -7.335 1.00 97.06 265 LEU A O 1
ATOM 1928 N N . ALA A 1 266 ? -24.570 -18.578 -9.566 1.00 96.94 266 ALA A N 1
ATOM 1929 C CA . ALA A 1 266 ? -23.514 -19.581 -9.685 1.00 96.94 266 ALA A CA 1
ATOM 1930 C C . ALA A 1 266 ? -22.167 -19.004 -9.215 1.00 96.94 266 ALA A C 1
ATOM 1932 O O . ALA A 1 266 ? -21.818 -17.881 -9.606 1.00 96.94 266 ALA A O 1
ATOM 1933 N N . GLY A 1 267 ? -21.428 -19.777 -8.415 1.00 95.31 267 GLY A N 1
ATOM 1934 C CA . GLY A 1 267 ? -20.084 -19.432 -7.962 1.00 95.31 267 GLY A CA 1
ATOM 1935 C C . GLY A 1 267 ? -19.104 -19.242 -9.125 1.00 95.31 267 GLY A C 1
ATOM 1936 O O . GLY A 1 267 ? -19.228 -19.864 -10.181 1.00 95.31 267 GLY A O 1
ATOM 1937 N N . ALA A 1 268 ? -18.133 -18.359 -8.924 1.00 93.25 268 ALA A N 1
ATOM 1938 C CA . ALA A 1 268 ? -17.058 -18.042 -9.856 1.00 93.25 268 ALA A CA 1
ATOM 1939 C C . ALA A 1 268 ? -15.707 -18.336 -9.177 1.00 93.25 268 ALA A C 1
ATOM 1941 O O . ALA A 1 268 ? -15.083 -17.413 -8.654 1.00 93.25 268 ALA A O 1
ATOM 1942 N N . PRO A 1 269 ? -15.285 -19.613 -9.123 1.00 91.69 269 PRO A N 1
ATOM 1943 C CA . PRO A 1 269 ? -14.055 -20.000 -8.445 1.00 91.69 269 PRO A CA 1
ATOM 1944 C C . PRO A 1 269 ? -12.819 -19.455 -9.161 1.00 91.69 269 PRO A C 1
ATOM 1946 O O . PRO A 1 269 ? -12.802 -19.301 -10.387 1.00 91.69 269 PRO A O 1
ATOM 1949 N N . LEU A 1 270 ? -11.765 -19.218 -8.383 1.00 89.25 270 LEU A N 1
ATOM 1950 C CA . LEU A 1 270 ? -10.467 -18.805 -8.898 1.00 89.25 270 LEU A CA 1
ATOM 1951 C C . LEU A 1 270 ? -9.896 -19.875 -9.846 1.00 89.25 270 LEU A C 1
ATOM 1953 O O . LEU A 1 270 ? -9.895 -21.070 -9.543 1.00 89.25 270 LEU A O 1
ATOM 1957 N N . GLY A 1 271 ? -9.427 -19.454 -11.021 1.00 84.62 271 GLY A N 1
ATOM 1958 C CA . GLY A 1 271 ? -8.843 -20.364 -12.008 1.00 84.62 271 GLY A CA 1
ATOM 1959 C C . GLY A 1 271 ? -7.493 -20.927 -11.552 1.00 84.62 271 GLY A C 1
ATOM 1960 O O . GLY A 1 271 ? -6.745 -20.251 -10.861 1.00 84.62 271 GLY A O 1
ATOM 1961 N N . ALA A 1 272 ? -7.132 -22.136 -11.997 1.00 79.56 272 ALA A N 1
ATOM 1962 C CA . ALA A 1 272 ? -5.891 -22.812 -11.583 1.00 79.56 272 ALA A CA 1
ATOM 1963 C C . ALA A 1 272 ? -4.590 -22.056 -11.939 1.00 79.56 272 ALA A C 1
ATOM 1965 O O . ALA A 1 272 ? -3.566 -22.261 -11.295 1.00 79.56 272 ALA A O 1
ATOM 1966 N N . ASN A 1 273 ? -4.638 -21.174 -12.942 1.00 77.94 273 ASN A N 1
ATOM 1967 C CA . ASN A 1 273 ? -3.515 -20.348 -13.396 1.00 77.94 273 ASN A CA 1
ATOM 1968 C C . ASN A 1 273 ? -3.805 -18.862 -13.154 1.00 77.94 273 ASN A C 1
ATOM 1970 O O . ASN A 1 273 ? -3.741 -18.052 -14.078 1.00 77.94 273 ASN A O 1
ATOM 1974 N N . TYR A 1 274 ? -4.219 -18.516 -11.938 1.00 82.44 274 TYR A N 1
ATOM 1975 C CA . TYR A 1 274 ? -4.465 -17.125 -11.588 1.00 82.44 274 TYR A CA 1
ATOM 1976 C C . TYR A 1 274 ? -3.156 -16.354 -11.375 1.00 82.44 274 TYR A C 1
ATOM 1978 O O . TYR A 1 274 ? -2.112 -16.913 -11.019 1.00 82.44 274 TYR A O 1
ATOM 1986 N N . GLY A 1 275 ? -3.260 -15.041 -11.559 1.00 81.12 275 GLY A N 1
ATOM 1987 C CA . GLY A 1 275 ? -2.207 -14.091 -11.250 1.00 81.12 275 GLY A CA 1
ATOM 1988 C C . GLY A 1 275 ? -1.155 -13.911 -12.333 1.00 81.12 275 GLY A C 1
ATOM 1989 O O . GLY A 1 275 ? -0.842 -14.811 -13.111 1.00 81.12 275 GLY A O 1
ATOM 1990 N N . THR A 1 276 ? -0.602 -12.705 -12.361 1.00 85.00 276 THR A N 1
ATOM 1991 C CA . THR A 1 276 ? 0.456 -12.327 -13.299 1.00 85.00 276 THR A CA 1
ATOM 1992 C C . THR A 1 276 ? 1.784 -12.946 -12.856 1.00 85.00 276 THR A C 1
ATOM 1994 O O . THR A 1 276 ? 2.090 -12.997 -11.667 1.00 85.00 276 THR A O 1
ATOM 1997 N N . ASP A 1 277 ? 2.594 -13.410 -13.806 1.00 88.56 277 ASP A N 1
ATOM 1998 C CA . ASP A 1 277 ? 3.982 -13.806 -13.561 1.00 88.56 277 ASP A CA 1
ATOM 1999 C C . ASP A 1 277 ? 4.900 -13.004 -14.479 1.00 88.56 277 ASP A C 1
ATOM 2001 O O . ASP A 1 277 ? 5.048 -13.310 -15.663 1.00 88.56 277 ASP A O 1
ATOM 2005 N N . ILE A 1 278 ? 5.532 -11.971 -13.922 1.00 91.62 278 ILE A N 1
ATOM 2006 C CA . ILE A 1 278 ? 6.444 -11.123 -14.692 1.00 91.62 278 ILE A CA 1
ATOM 2007 C C . ILE A 1 278 ? 7.735 -11.829 -15.073 1.00 91.62 278 ILE A C 1
ATOM 2009 O O . ILE A 1 278 ? 8.456 -11.302 -15.906 1.00 91.62 278 ILE A O 1
ATOM 2013 N N . SER A 1 279 ? 8.050 -12.983 -14.483 1.00 89.69 279 SER A N 1
ATOM 2014 C CA . SER A 1 279 ? 9.228 -13.758 -14.870 1.00 89.69 279 SER A CA 1
ATOM 2015 C C . SER A 1 279 ? 8.998 -14.581 -16.144 1.00 89.69 279 SER A C 1
ATOM 2017 O O . SER A 1 279 ? 9.955 -15.061 -16.757 1.00 89.69 279 SER A O 1
ATOM 2019 N N . SER A 1 280 ? 7.738 -14.691 -16.580 1.00 83.44 280 SER A N 1
ATOM 2020 C CA . SER A 1 280 ? 7.320 -15.353 -17.816 1.00 83.44 280 SER A CA 1
ATOM 2021 C C . SER A 1 280 ? 7.146 -14.352 -18.969 1.00 83.44 280 SER A C 1
ATOM 2023 O O . SER A 1 280 ? 6.818 -13.189 -18.735 1.00 83.44 280 SER A O 1
ATOM 2025 N N . ALA A 1 281 ? 7.433 -14.793 -20.200 1.00 69.12 281 ALA A N 1
ATOM 2026 C CA . ALA A 1 281 ? 7.428 -13.965 -21.413 1.00 69.12 281 ALA A CA 1
ATOM 2027 C C . ALA A 1 281 ? 6.076 -13.960 -22.137 1.00 69.12 281 ALA A C 1
ATOM 2029 O O . ALA A 1 281 ? 5.425 -15.031 -22.160 1.00 69.12 281 ALA A O 1
#